Protein AF-A0A382MIY5-F1 (afdb_monomer_lite)

pLDDT: mean 88.52, std 15.05, range [36.78, 98.81]

Structure (mmCIF, N/CA/C/O backbone):
data_AF-A0A382MIY5-F1
#
_entry.id   AF-A0A382MIY5-F1
#
loop_
_atom_site.group_PDB
_atom_site.id
_atom_site.type_symbol
_atom_site.label_atom_id
_atom_site.label_alt_id
_atom_site.label_comp_id
_atom_site.label_asym_id
_atom_site.label_entity_id
_atom_site.label_seq_id
_atom_site.pdbx_PDB_ins_code
_atom_site.Cartn_x
_atom_site.Cartn_y
_atom_site.Cartn_z
_atom_site.occupancy
_atom_site.B_iso_or_equiv
_atom_site.auth_seq_id
_atom_site.auth_comp_id
_atom_site.auth_asym_id
_atom_site.auth_atom_id
_atom_site.pdbx_PDB_model_num
ATOM 1 N N . ASP A 1 1 ? -3.619 26.381 -1.366 1.00 38.12 1 ASP A N 1
ATOM 2 C CA . ASP A 1 1 ? -3.893 25.131 -2.100 1.00 38.12 1 ASP A CA 1
ATOM 3 C C . ASP A 1 1 ? -5.143 25.267 -2.941 1.00 38.12 1 ASP A C 1
ATOM 5 O O . ASP A 1 1 ? -6.224 25.443 -2.396 1.00 38.12 1 ASP A O 1
ATOM 9 N N . SER A 1 2 ? -4.974 25.314 -4.262 1.00 41.91 2 SER A N 1
ATOM 10 C CA . SER A 1 2 ? -5.944 25.882 -5.210 1.00 41.91 2 SER A CA 1
ATOM 11 C C . SER A 1 2 ? -6.764 24.859 -6.001 1.00 41.91 2 SER A C 1
ATOM 13 O O . SER A 1 2 ? -7.274 25.213 -7.054 1.00 41.91 2 SER A O 1
ATOM 15 N N . MET A 1 3 ? -6.892 23.610 -5.544 1.00 48.75 3 MET A N 1
ATOM 16 C CA . MET A 1 3 ? -7.731 22.611 -6.220 1.00 48.75 3 MET A CA 1
ATOM 17 C C . MET A 1 3 ? -8.495 21.793 -5.182 1.00 48.75 3 MET A C 1
ATOM 19 O O . MET A 1 3 ? -7.951 20.887 -4.551 1.00 48.75 3 MET A O 1
ATOM 23 N N . SER A 1 4 ? -9.761 22.153 -4.973 1.00 50.97 4 SER A N 1
ATOM 24 C CA . SER A 1 4 ? -10.700 21.355 -4.190 1.00 50.97 4 SER A CA 1
ATOM 25 C C . SER A 1 4 ? -11.006 20.057 -4.932 1.00 50.97 4 SER A C 1
ATOM 27 O O . SER A 1 4 ? -11.240 20.089 -6.142 1.00 50.97 4 SER A O 1
ATOM 29 N N . THR A 1 5 ? -11.062 18.930 -4.214 1.00 54.56 5 THR A N 1
ATOM 30 C CA . THR A 1 5 ? -11.700 17.698 -4.703 1.00 54.56 5 THR A CA 1
ATOM 31 C C . THR A 1 5 ? -13.026 18.070 -5.369 1.00 54.56 5 THR A C 1
ATOM 33 O O . THR A 1 5 ? -13.733 18.901 -4.790 1.00 54.56 5 THR A O 1
ATOM 36 N N . PRO A 1 6 ? -13.373 17.527 -6.552 1.00 53.78 6 PRO A N 1
ATOM 37 C CA . PRO A 1 6 ? -14.651 17.834 -7.176 1.00 53.78 6 PRO A CA 1
ATOM 38 C C . PRO A 1 6 ? -15.768 17.589 -6.161 1.00 53.78 6 PRO A C 1
ATOM 40 O O . PRO A 1 6 ? -15.983 16.467 -5.699 1.00 53.78 6 PRO A O 1
ATOM 43 N N . LEU A 1 7 ? -16.415 18.676 -5.747 1.00 58.94 7 LEU A N 1
ATOM 44 C CA . LEU A 1 7 ? -17.600 18.612 -4.915 1.00 58.94 7 LEU A CA 1
ATOM 45 C C . LEU A 1 7 ? -18.735 18.172 -5.833 1.00 58.94 7 LEU A C 1
ATOM 47 O O . LEU A 1 7 ? -18.860 18.661 -6.958 1.00 58.94 7 LEU A O 1
ATOM 51 N N . GLY A 1 8 ? -19.543 17.225 -5.366 1.00 64.75 8 GLY A N 1
ATOM 52 C CA . GLY A 1 8 ? -20.791 16.903 -6.043 1.00 64.75 8 GLY A CA 1
ATOM 53 C C . GLY A 1 8 ? -21.686 18.146 -6.161 1.00 64.75 8 GLY A C 1
ATOM 54 O O . GLY A 1 8 ? -21.434 19.156 -5.496 1.00 64.75 8 GLY A O 1
ATOM 55 N N . PRO A 1 9 ? -22.737 18.089 -6.992 1.00 70.50 9 PRO A N 1
ATOM 56 C CA . PRO A 1 9 ? -23.703 19.177 -7.095 1.00 70.50 9 PRO A CA 1
ATOM 57 C C . PRO A 1 9 ? -24.206 19.588 -5.703 1.00 70.50 9 PRO A C 1
ATOM 59 O O . PRO A 1 9 ? -24.587 18.739 -4.896 1.00 70.50 9 PRO A O 1
ATOM 62 N N . SER A 1 10 ? -24.180 20.891 -5.419 1.00 79.94 10 SER A N 1
ATOM 63 C CA . SER A 1 10 ? -24.705 21.478 -4.186 1.00 79.94 10 SER A CA 1
ATOM 64 C C . SER A 1 10 ? -26.067 22.130 -4.435 1.00 79.94 10 SER A C 1
ATOM 66 O O . SER A 1 10 ? -26.367 22.577 -5.542 1.00 79.94 10 SER A O 1
ATOM 68 N N . GLY A 1 11 ? -26.910 22.175 -3.405 1.00 84.38 11 GLY A N 1
ATOM 69 C CA . GLY A 1 11 ? -28.236 22.788 -3.456 1.00 84.38 11 GLY A CA 1
ATOM 70 C C . GLY A 1 11 ? -28.804 23.002 -2.055 1.00 84.38 11 GLY A C 1
ATOM 71 O O . GLY A 1 11 ? -28.294 22.441 -1.084 1.00 84.38 11 GLY A O 1
ATOM 72 N N . GLU A 1 12 ? -29.847 23.825 -1.943 1.00 84.00 12 GLU A N 1
ATOM 73 C CA . GLU A 1 12 ? -30.560 24.008 -0.678 1.00 84.00 12 GLU A CA 1
ATOM 74 C C . GLU A 1 12 ? -31.375 22.761 -0.323 1.00 84.00 12 GLU A C 1
ATOM 76 O O . GLU A 1 12 ? -32.105 22.199 -1.143 1.00 84.00 12 GLU A O 1
ATOM 81 N N . VAL A 1 13 ? -31.266 22.333 0.934 1.00 83.31 13 VAL A N 1
ATOM 82 C CA . VAL A 1 13 ? -32.079 21.246 1.476 1.00 83.31 13 VAL A CA 1
ATOM 83 C C . VAL A 1 13 ? -33.481 21.792 1.747 1.00 83.31 13 VAL A C 1
ATOM 85 O O . VAL A 1 13 ? -33.714 22.424 2.772 1.00 83.31 13 VAL A O 1
ATOM 88 N N . LEU A 1 14 ? -34.425 21.542 0.834 1.00 89.69 14 LEU A N 1
ATOM 89 C CA . LEU A 1 14 ? -35.824 21.976 0.985 1.00 89.69 14 LEU A CA 1
ATOM 90 C C . LEU A 1 14 ? -36.537 21.277 2.153 1.00 89.69 14 LEU A C 1
ATOM 92 O O . LEU A 1 14 ? -37.415 21.856 2.788 1.00 89.69 14 LEU A O 1
ATOM 96 N N . ARG A 1 15 ? -36.183 20.013 2.419 1.00 82.69 15 ARG A N 1
ATOM 97 C CA . ARG A 1 15 ? -36.740 19.192 3.500 1.00 82.69 15 ARG A CA 1
ATOM 98 C C . ARG A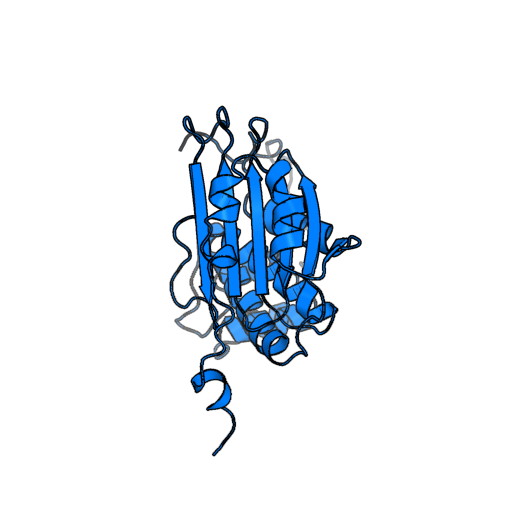 1 15 ? -35.795 18.029 3.794 1.00 82.69 15 ARG A C 1
ATOM 100 O O . ARG A 1 15 ? -35.408 17.311 2.876 1.00 82.69 15 ARG A O 1
ATOM 107 N N . ALA A 1 16 ? -35.448 17.835 5.063 1.00 81.69 16 ALA A N 1
ATOM 108 C CA . ALA A 1 16 ? -34.741 16.654 5.550 1.00 81.69 16 ALA A CA 1
ATOM 109 C C . ALA A 1 16 ? -35.601 15.985 6.620 1.00 81.69 16 ALA A C 1
ATOM 111 O O . ALA A 1 16 ? -35.962 16.618 7.609 1.00 81.69 16 ALA A O 1
ATOM 112 N N . GLU A 1 17 ? -35.934 14.715 6.415 1.00 80.25 17 GLU A N 1
ATOM 113 C CA . GLU A 1 17 ? -36.709 13.927 7.368 1.00 80.25 17 GLU A CA 1
ATOM 114 C C . GLU A 1 17 ? -35.980 12.635 7.690 1.00 80.25 17 GLU A C 1
ATOM 116 O O . GLU A 1 17 ? -35.509 11.924 6.801 1.00 80.25 17 GLU A O 1
ATOM 121 N N . VAL A 1 18 ? -35.899 12.324 8.981 1.00 75.88 18 VAL A N 1
ATOM 122 C CA . VAL A 1 18 ? -35.350 11.057 9.454 1.00 75.88 18 VAL A CA 1
ATOM 123 C C . VAL A 1 18 ? -36.455 10.010 9.350 1.00 75.88 18 VAL A C 1
ATOM 125 O O . VAL A 1 18 ? -37.290 9.872 10.237 1.00 75.88 18 VAL A O 1
ATOM 128 N N . ILE A 1 19 ? -36.474 9.294 8.229 1.00 78.88 19 ILE A N 1
ATOM 129 C CA . ILE A 1 19 ? -37.500 8.291 7.895 1.00 78.88 19 ILE A CA 1
ATOM 130 C C . ILE A 1 19 ? -37.217 6.890 8.472 1.00 78.88 19 ILE A C 1
ATOM 132 O O . ILE A 1 19 ? -37.886 5.925 8.110 1.00 78.88 19 ILE A O 1
ATOM 136 N N . GLY A 1 20 ? -36.231 6.744 9.361 1.00 66.44 20 GLY A N 1
ATOM 137 C CA . GLY A 1 20 ? -35.900 5.460 9.976 1.00 66.44 20 GLY A CA 1
ATOM 138 C C . GLY A 1 20 ? -34.770 5.540 10.999 1.00 66.44 20 GLY A C 1
ATOM 139 O O . GLY A 1 20 ? -34.140 6.580 11.180 1.00 66.44 20 GLY A O 1
ATOM 140 N N . HIS A 1 21 ? -34.503 4.420 11.667 1.00 71.69 21 HIS A N 1
ATOM 141 C CA . HIS A 1 21 ? -33.374 4.295 12.585 1.00 71.69 21 HIS A CA 1
ATOM 142 C C . HIS A 1 21 ? -32.100 3.927 11.822 1.00 71.69 21 HIS A C 1
ATOM 144 O O . HIS A 1 21 ? -32.121 3.063 10.944 1.00 71.69 21 HIS A O 1
ATOM 150 N N . ALA A 1 22 ? -30.976 4.547 12.185 1.00 68.44 22 ALA A N 1
ATOM 151 C CA . ALA A 1 22 ? -29.674 4.094 11.721 1.00 68.44 22 ALA A CA 1
ATOM 152 C C . ALA A 1 22 ? -29.434 2.669 12.244 1.00 68.44 22 ALA A C 1
ATOM 154 O O . ALA A 1 22 ? -29.362 2.448 13.452 1.00 68.44 22 ALA A O 1
ATOM 155 N N . SER A 1 23 ? -29.339 1.691 11.342 1.00 79.81 23 SER A N 1
ATOM 156 C CA . SER A 1 23 ? -28.947 0.333 11.715 1.00 79.81 23 SER A CA 1
ATOM 157 C C . SER A 1 23 ? -27.431 0.296 11.873 1.00 79.81 23 SER A C 1
ATOM 159 O O . SER A 1 23 ? -26.691 0.367 10.891 1.00 79.81 23 SER A O 1
ATOM 161 N N . ILE A 1 24 ? -26.966 0.238 13.119 1.00 84.06 24 ILE A N 1
ATOM 162 C CA . ILE A 1 24 ? -25.546 0.100 13.437 1.00 84.06 24 ILE A CA 1
ATOM 163 C C . ILE A 1 24 ? -25.231 -1.401 13.492 1.00 84.06 24 ILE A C 1
ATOM 165 O O . ILE A 1 24 ? -25.894 -2.131 14.236 1.00 84.06 24 ILE A O 1
ATOM 169 N N . PRO A 1 25 ? -24.239 -1.903 12.730 1.00 91.44 25 PRO A N 1
ATOM 170 C CA . PRO A 1 25 ? -23.800 -3.285 12.874 1.00 91.44 25 PRO A CA 1
ATOM 171 C C . PRO A 1 25 ? -23.397 -3.564 14.326 1.00 91.44 25 PRO A C 1
ATOM 173 O O . PRO A 1 25 ? -22.624 -2.806 14.905 1.00 91.44 25 PRO A O 1
ATOM 176 N N . ARG A 1 26 ? -23.870 -4.673 14.908 1.00 93.19 26 ARG A N 1
ATOM 177 C CA . ARG A 1 26 ? -23.650 -4.987 16.337 1.00 93.19 26 ARG A CA 1
ATOM 178 C C . ARG A 1 26 ? -22.184 -4.914 16.762 1.00 93.19 26 ARG A C 1
ATOM 180 O O . ARG A 1 26 ? -21.890 -4.449 17.853 1.00 93.19 26 ARG A O 1
ATOM 187 N N . LYS A 1 27 ? -21.260 -5.360 15.902 1.00 95.25 27 LYS A N 1
ATOM 188 C CA . LYS A 1 27 ? -19.823 -5.301 16.199 1.00 95.25 27 LYS A CA 1
ATOM 189 C C . LYS A 1 27 ? -19.298 -3.861 16.252 1.00 95.25 27 LYS A C 1
ATOM 191 O O . LYS A 1 27 ? -18.462 -3.568 17.094 1.00 95.25 27 LYS A O 1
ATOM 196 N N . VAL A 1 28 ? -19.811 -2.968 15.401 1.00 94.56 28 VAL A N 1
ATOM 197 C CA . VAL A 1 28 ? -19.459 -1.539 15.431 1.00 94.56 28 VAL A CA 1
ATOM 198 C C . VAL A 1 28 ? -19.923 -0.910 16.739 1.00 94.56 28 VAL A C 1
ATOM 200 O O . VAL A 1 28 ? -19.135 -0.233 17.385 1.00 94.56 28 VAL A O 1
ATOM 203 N N . ASP A 1 29 ? -21.168 -1.171 17.140 1.00 94.06 29 ASP A N 1
ATOM 204 C CA . ASP A 1 29 ? -21.721 -0.663 18.399 1.00 94.06 29 ASP A CA 1
ATOM 205 C C . ASP A 1 29 ? -20.942 -1.195 19.613 1.00 94.06 29 ASP A C 1
ATOM 207 O O . ASP A 1 29 ? -20.511 -0.431 20.470 1.00 94.06 29 ASP A O 1
ATOM 211 N N . SER A 1 30 ? -20.652 -2.498 19.632 1.00 95.25 30 SER A N 1
ATOM 212 C CA . SER A 1 30 ? -19.843 -3.128 20.681 1.00 95.25 30 SER A CA 1
ATOM 213 C C . SER A 1 30 ? -18.455 -2.499 20.818 1.00 95.25 30 SER A C 1
ATOM 215 O O . SER A 1 30 ? -18.021 -2.261 21.936 1.00 95.25 30 SER A O 1
ATOM 217 N N . ILE A 1 31 ? -17.758 -2.241 19.708 1.00 94.81 31 ILE A N 1
ATOM 218 C CA . ILE A 1 31 ? -16.400 -1.678 19.734 1.00 94.81 31 ILE A CA 1
ATOM 219 C C . ILE A 1 31 ? -16.409 -0.191 20.084 1.00 94.81 31 ILE A C 1
ATOM 221 O O . ILE A 1 31 ? -15.516 0.274 20.784 1.00 94.81 31 ILE A O 1
ATOM 225 N N . ALA A 1 32 ? -17.406 0.564 19.619 1.00 92.31 32 ALA A N 1
ATOM 226 C CA . ALA A 1 32 ? -17.510 1.989 19.924 1.00 92.31 32 ALA A CA 1
ATOM 227 C C . ALA A 1 32 ? -17.720 2.252 21.428 1.00 92.31 32 ALA A C 1
ATOM 229 O O . ALA A 1 32 ? -17.258 3.275 21.937 1.00 92.31 32 ALA A O 1
ATOM 230 N N . ASN A 1 33 ? -18.385 1.322 22.121 1.00 92.31 33 ASN A N 1
ATOM 231 C CA . ASN A 1 33 ? -18.636 1.366 23.564 1.00 92.31 33 ASN A CA 1
ATOM 232 C C . ASN A 1 33 ? -17.581 0.609 24.399 1.00 92.31 33 ASN A C 1
ATOM 234 O O . ASN A 1 33 ? -17.783 0.427 25.595 1.00 92.31 33 ASN A O 1
ATOM 238 N N . GLU A 1 34 ? -16.484 0.149 23.790 1.00 94.06 34 GLU A N 1
ATOM 239 C CA . GLU A 1 34 ? -15.365 -0.474 24.503 1.00 94.06 34 GLU A CA 1
ATOM 240 C C . GLU A 1 34 ? -14.284 0.573 24.807 1.00 94.06 34 GLU A C 1
ATOM 242 O O . GLU A 1 34 ? -13.911 1.375 23.943 1.00 94.06 34 GLU A O 1
ATOM 247 N N . ASP A 1 35 ? -13.773 0.569 26.036 1.00 91.50 35 ASP A N 1
ATOM 248 C CA . ASP A 1 35 ? -12.898 1.615 26.570 1.00 91.50 35 ASP A CA 1
ATOM 249 C C . ASP A 1 35 ? -11.462 1.137 26.828 1.00 91.50 35 ASP A C 1
ATOM 251 O O . ASP A 1 35 ? -10.558 1.972 26.891 1.00 91.50 35 ASP A O 1
ATOM 255 N N . ASP A 1 36 ? -11.196 -0.175 26.871 1.00 93.62 36 ASP A N 1
ATOM 256 C CA . ASP A 1 36 ? -9.836 -0.715 27.070 1.00 93.62 36 ASP A CA 1
ATOM 257 C C . ASP A 1 36 ? -9.216 -1.363 25.811 1.00 93.62 36 ASP A C 1
ATOM 259 O O . ASP A 1 36 ? -8.098 -1.897 25.825 1.00 93.62 36 ASP A O 1
ATOM 263 N N . LEU A 1 37 ? -9.881 -1.251 24.660 1.00 93.75 37 LEU A N 1
ATOM 264 C CA . LEU A 1 37 ? -9.403 -1.838 23.407 1.00 93.75 37 LEU A CA 1
ATOM 265 C C . LEU A 1 37 ? -8.450 -0.908 22.645 1.00 93.75 37 LEU A C 1
ATOM 267 O O . LEU A 1 37 ? -8.751 0.257 22.374 1.00 93.75 37 LEU A O 1
ATOM 271 N N . LEU A 1 38 ? -7.284 -1.420 22.242 1.00 95.06 38 LEU A N 1
ATOM 272 C CA . LEU A 1 38 ? -6.370 -0.673 21.374 1.00 95.06 38 LEU A CA 1
ATOM 273 C C . LEU A 1 38 ? -6.999 -0.467 19.992 1.00 95.06 38 LEU A C 1
ATOM 275 O O . LEU A 1 38 ? -7.689 -1.337 19.468 1.00 95.06 38 LEU A O 1
ATOM 279 N N . ALA A 1 39 ? -6.707 0.669 19.350 1.00 93.94 39 ALA A N 1
ATOM 280 C CA . ALA A 1 39 ? -7.287 0.986 18.044 1.00 93.94 39 ALA A CA 1
ATOM 281 C C . ALA A 1 39 ? -6.935 -0.077 16.989 1.00 93.94 39 ALA A C 1
ATOM 283 O O . ALA A 1 39 ? -7.791 -0.452 16.197 1.00 93.94 39 ALA A O 1
ATOM 284 N N . ALA A 1 40 ? -5.707 -0.606 17.012 1.00 93.12 40 ALA A N 1
ATOM 285 C CA . ALA A 1 40 ? -5.279 -1.659 16.092 1.00 93.12 40 ALA A CA 1
ATOM 286 C C . ALA A 1 40 ? -6.081 -2.964 16.272 1.00 93.12 40 ALA A C 1
ATOM 288 O O . ALA A 1 40 ? -6.472 -3.580 15.279 1.00 93.12 40 ALA A O 1
ATOM 289 N N . ASP A 1 41 ? -6.374 -3.348 17.517 1.00 94.81 41 ASP A N 1
ATOM 290 C CA . ASP A 1 41 ? -7.158 -4.548 17.830 1.00 94.81 41 ASP A CA 1
ATOM 291 C C . ASP A 1 41 ? -8.626 -4.356 17.434 1.00 94.81 41 ASP A C 1
ATOM 293 O O . ASP A 1 41 ? -9.193 -5.194 16.732 1.00 94.81 41 ASP A O 1
ATOM 297 N N . ALA A 1 42 ? -9.198 -3.190 17.758 1.00 95.62 42 ALA A N 1
ATOM 298 C CA . ALA A 1 42 ? -10.537 -2.789 17.332 1.00 95.62 42 ALA A CA 1
ATOM 299 C C . ALA A 1 42 ? -10.703 -2.866 15.806 1.00 95.62 42 ALA A C 1
ATOM 301 O O . ALA A 1 42 ? -11.671 -3.433 15.303 1.00 95.62 42 ALA A O 1
ATOM 302 N N . MET A 1 43 ? -9.743 -2.336 15.044 1.00 95.62 43 MET A N 1
ATOM 303 C CA . MET A 1 43 ? -9.760 -2.429 13.581 1.00 95.62 43 MET A CA 1
ATOM 304 C C . MET A 1 43 ? -9.683 -3.877 13.084 1.00 95.62 43 MET A C 1
ATOM 306 O O . MET A 1 43 ? -10.347 -4.222 12.104 1.00 95.62 43 MET A O 1
ATOM 310 N N . GLY A 1 44 ? -8.894 -4.721 13.755 1.00 93.75 44 GLY A N 1
ATOM 311 C CA . GLY A 1 44 ? -8.803 -6.149 13.464 1.00 93.75 44 GLY A CA 1
ATOM 312 C C . GLY A 1 44 ? -10.151 -6.851 13.607 1.00 93.75 44 GLY A C 1
ATOM 313 O O . GLY A 1 44 ? -10.608 -7.489 12.659 1.00 93.75 44 GLY A O 1
ATOM 314 N N . GLU A 1 45 ? -10.823 -6.659 14.741 1.00 95.94 45 GLU A N 1
ATOM 315 C CA . GLU A 1 45 ? -12.148 -7.234 14.997 1.00 95.94 45 GLU A CA 1
ATOM 316 C C . GLU A 1 45 ? -13.229 -6.709 14.044 1.00 95.94 45 GLU A C 1
ATOM 318 O O . GLU A 1 45 ? -14.094 -7.465 13.596 1.00 95.94 45 GLU A O 1
ATOM 323 N N . LEU A 1 46 ? -13.192 -5.414 13.710 1.00 96.75 46 LEU A N 1
ATOM 324 C CA . LEU A 1 46 ? -14.103 -4.825 12.726 1.00 96.75 46 LEU A CA 1
ATOM 325 C C . LEU A 1 46 ? -13.917 -5.472 11.350 1.00 96.75 46 LEU A C 1
ATOM 327 O O . LEU A 1 46 ? -14.901 -5.825 10.700 1.00 96.75 46 LEU A O 1
ATOM 331 N N . THR A 1 47 ? -12.668 -5.673 10.930 1.00 94.75 47 THR A N 1
ATOM 332 C CA . THR A 1 47 ? -12.350 -6.307 9.644 1.00 94.75 47 THR A CA 1
ATOM 333 C C . THR A 1 47 ? -12.848 -7.752 9.603 1.00 94.75 47 THR A C 1
ATOM 335 O O . THR A 1 47 ? -13.464 -8.165 8.623 1.00 94.75 47 THR A O 1
ATOM 338 N N . GLU A 1 48 ? -12.656 -8.516 10.682 1.00 93.81 48 GLU A N 1
ATOM 339 C CA . GLU A 1 48 ? -13.160 -9.894 10.807 1.00 93.81 48 GLU A CA 1
ATOM 340 C C . GLU A 1 48 ? -14.690 -9.965 10.778 1.00 93.81 48 GLU A C 1
ATOM 342 O O . GLU A 1 48 ? -15.267 -10.889 10.205 1.00 93.81 48 GLU A O 1
ATOM 347 N N . ALA A 1 49 ? -15.363 -8.943 11.307 1.00 95.69 49 ALA A N 1
ATOM 348 C CA . ALA A 1 49 ? -16.807 -8.771 11.189 1.00 95.69 49 ALA A CA 1
ATOM 349 C C . ALA A 1 49 ? -17.258 -8.181 9.838 1.00 95.69 49 ALA A C 1
ATOM 351 O O . ALA A 1 49 ? -18.396 -7.724 9.719 1.00 95.69 49 ALA A O 1
ATOM 352 N N . SER A 1 50 ? -16.393 -8.205 8.817 1.00 94.62 50 SER A N 1
ATOM 353 C CA . SER A 1 50 ? -16.670 -7.725 7.455 1.00 94.62 50 SER A CA 1
ATOM 354 C C . SER A 1 50 ? -17.025 -6.234 7.369 1.00 94.62 50 SER A C 1
ATOM 356 O O . SER A 1 50 ? -17.730 -5.804 6.454 1.00 94.62 50 SER A O 1
ATOM 358 N N . ILE A 1 51 ? -16.533 -5.421 8.308 1.00 96.12 51 ILE A N 1
ATOM 359 C CA . ILE A 1 51 ? -16.637 -3.963 8.232 1.00 96.12 51 ILE A CA 1
ATOM 360 C C . ILE A 1 51 ? -15.515 -3.442 7.332 1.00 96.12 51 ILE A C 1
ATOM 362 O O . ILE A 1 51 ? -14.336 -3.655 7.600 1.00 96.12 51 ILE A O 1
ATOM 366 N N . GLY A 1 52 ? -15.891 -2.750 6.256 1.00 92.56 52 GLY A N 1
ATOM 367 C CA . GLY A 1 52 ? -14.942 -2.249 5.262 1.00 92.56 52 GLY A CA 1
ATOM 368 C C . GLY A 1 52 ? -14.024 -1.144 5.792 1.00 92.56 52 GLY A C 1
ATOM 369 O O . GLY A 1 52 ? -14.399 -0.351 6.663 1.00 92.56 52 GLY A O 1
ATOM 370 N N . GLU A 1 53 ? -12.842 -1.018 5.193 1.00 94.50 53 GLU A N 1
ATOM 371 C CA . GLU A 1 53 ? -11.779 -0.106 5.622 1.00 94.50 53 GLU A CA 1
ATOM 372 C C . GLU A 1 53 ? -12.219 1.364 5.610 1.00 94.50 53 GLU A C 1
ATOM 374 O O . GLU A 1 53 ? -11.833 2.149 6.472 1.00 94.50 53 GLU A O 1
ATOM 379 N N . ALA A 1 54 ? -13.095 1.744 4.673 1.00 92.69 54 ALA A N 1
ATOM 380 C CA . ALA A 1 54 ? -13.635 3.099 4.603 1.00 92.69 54 ALA A CA 1
ATOM 381 C C . ALA A 1 54 ? -14.532 3.432 5.807 1.00 92.69 54 ALA A C 1
ATOM 383 O O . ALA A 1 54 ? -14.551 4.573 6.269 1.00 92.69 54 ALA A O 1
ATOM 384 N N . GLN A 1 55 ? -15.282 2.453 6.325 1.00 94.81 55 GLN A N 1
ATOM 385 C CA . GLN A 1 55 ? -16.076 2.634 7.538 1.00 94.81 55 GLN A CA 1
ATOM 386 C C . GLN A 1 55 ? -15.180 2.648 8.774 1.00 94.81 55 GLN A C 1
ATOM 388 O O . GLN A 1 55 ? -15.348 3.529 9.612 1.00 94.81 55 GLN A O 1
ATOM 393 N N . ILE A 1 56 ? -14.200 1.745 8.849 1.00 96.69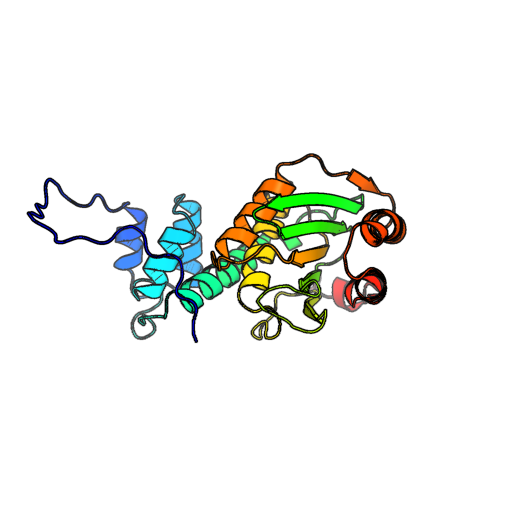 56 ILE A N 1
ATOM 394 C CA . ILE A 1 56 ? -13.202 1.724 9.927 1.00 96.69 56 ILE A CA 1
ATOM 395 C C . ILE A 1 56 ? -12.471 3.071 10.014 1.00 96.69 56 ILE A C 1
ATOM 397 O O . ILE A 1 56 ? -12.371 3.653 11.091 1.00 96.69 56 ILE A O 1
ATOM 401 N N . SER A 1 57 ? -12.050 3.622 8.875 1.00 96.19 57 SER A N 1
ATOM 402 C CA . SER A 1 57 ? -11.403 4.931 8.807 1.00 96.19 57 SER A CA 1
ATOM 403 C C . SER A 1 57 ? -12.299 6.060 9.320 1.00 96.19 57 SER A C 1
ATOM 405 O O . SER A 1 57 ? -11.813 6.934 10.038 1.00 96.19 57 SER A O 1
ATOM 407 N N . ARG A 1 58 ? -13.608 6.032 9.023 1.00 95.56 58 ARG A N 1
ATOM 408 C CA . ARG A 1 58 ? -14.566 6.995 9.593 1.00 95.56 58 ARG A CA 1
ATOM 409 C C . ARG A 1 58 ? -14.688 6.842 11.108 1.00 95.56 58 ARG A C 1
ATOM 411 O O . ARG A 1 58 ? -14.643 7.851 11.799 1.00 95.56 58 ARG A O 1
ATOM 418 N N . LEU A 1 59 ? -14.786 5.612 11.618 1.00 95.94 59 LEU A N 1
ATOM 419 C CA . LEU A 1 59 ? -14.846 5.348 13.062 1.00 95.94 59 LEU A CA 1
ATOM 420 C C . LEU A 1 59 ? -13.588 5.870 13.774 1.00 95.94 59 LEU A C 1
ATOM 422 O O . LEU A 1 59 ? -13.705 6.543 14.798 1.00 95.94 59 LEU A O 1
ATOM 426 N N . LEU A 1 60 ? -12.400 5.639 13.201 1.00 96.00 60 LEU A N 1
ATOM 427 C CA . LEU A 1 60 ? -11.148 6.182 13.732 1.00 96.00 60 LEU A CA 1
ATOM 428 C C . LEU A 1 60 ? -11.148 7.716 13.715 1.00 96.00 60 LEU A C 1
ATOM 430 O O . LEU A 1 60 ? -10.859 8.341 14.730 1.00 96.00 60 LEU A O 1
ATOM 434 N N . SER A 1 61 ? -11.480 8.331 12.577 1.00 95.88 61 SER A N 1
ATOM 435 C CA . SER A 1 61 ? -11.500 9.792 12.434 1.00 95.88 61 SER A CA 1
ATOM 436 C C . SER A 1 61 ? -12.500 10.477 13.362 1.00 95.88 61 SER A C 1
ATOM 438 O O . SER A 1 61 ? -12.229 11.582 13.830 1.00 95.88 61 SER A O 1
ATOM 440 N N . SER A 1 62 ? -13.618 9.817 13.661 1.00 95.12 62 SER A N 1
ATOM 441 C CA . SER A 1 62 ? -14.619 10.265 14.632 1.00 95.12 62 SER A CA 1
ATOM 442 C C . SER A 1 62 ? -14.217 10.025 16.091 1.00 95.12 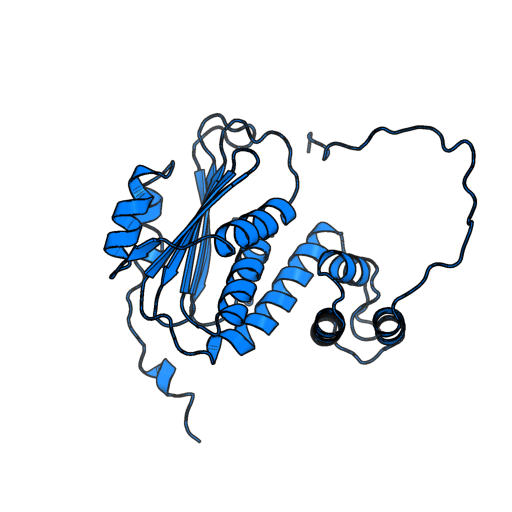62 SER A C 1
ATOM 444 O O . SER A 1 62 ? -14.979 10.384 16.982 1.00 95.12 62 SER A O 1
ATOM 446 N N . GLY A 1 63 ? -13.035 9.459 16.356 1.00 94.44 63 GLY A N 1
ATOM 447 C CA . GLY A 1 63 ? -12.547 9.209 17.710 1.00 94.44 63 GLY A CA 1
ATOM 448 C C . GLY A 1 63 ? -13.279 8.079 18.431 1.00 94.44 63 GLY A C 1
ATOM 449 O O . GLY A 1 63 ? -13.322 8.078 19.653 1.00 94.44 63 GLY A O 1
ATOM 450 N N . LEU A 1 64 ? -13.859 7.128 17.696 1.00 94.56 64 LEU A N 1
ATOM 451 C CA . LEU A 1 64 ? -14.613 6.009 18.275 1.00 94.56 64 LEU A CA 1
ATOM 452 C C . LEU A 1 64 ? -13.758 4.759 18.517 1.00 94.56 64 LEU A C 1
ATOM 454 O O . LEU A 1 64 ? -14.253 3.797 19.090 1.00 94.56 64 LEU A O 1
ATOM 458 N N . LEU A 1 65 ? -12.497 4.749 18.074 1.00 95.25 65 LEU A N 1
ATOM 459 C CA . LEU A 1 65 ? -11.593 3.604 18.209 1.00 95.25 65 LEU A CA 1
ATOM 460 C C . LEU A 1 65 ? -10.390 3.943 19.091 1.00 95.25 65 LEU A C 1
ATOM 462 O O . LEU A 1 65 ? -9.795 5.015 18.957 1.00 95.25 65 LEU A O 1
ATOM 466 N N . GLY A 1 66 ? -9.982 2.980 19.917 1.00 93.31 66 GLY A N 1
ATOM 467 C CA . GLY A 1 66 ? -8.843 3.088 20.827 1.00 93.31 66 GLY A CA 1
ATOM 468 C C . GLY A 1 66 ? -9.261 3.184 22.288 1.00 93.31 66 GLY A C 1
ATOM 469 O O . GLY A 1 66 ? -10.440 3.313 22.592 1.00 93.31 66 GLY A O 1
ATOM 470 N N . ARG A 1 67 ? -8.278 3.139 23.189 1.00 93.75 67 ARG A N 1
ATOM 471 C CA . ARG A 1 67 ? -8.521 3.207 24.632 1.00 93.75 67 ARG A CA 1
ATOM 472 C C . ARG A 1 67 ? -9.067 4.562 25.060 1.00 93.75 67 ARG A C 1
ATOM 474 O O . ARG A 1 67 ? -8.751 5.591 24.448 1.00 93.75 67 ARG A O 1
ATOM 481 N N . GLU A 1 68 ? -9.816 4.570 26.153 1.00 91.50 68 GLU A N 1
ATOM 482 C CA . GLU A 1 68 ? -10.253 5.787 26.824 1.00 91.50 68 GLU A CA 1
ATOM 483 C C . GLU A 1 68 ? -9.054 6.720 27.096 1.00 91.50 68 GLU A C 1
ATOM 485 O O . GLU A 1 68 ? -7.923 6.291 27.342 1.00 91.50 68 GLU A O 1
ATOM 490 N N . GLY A 1 69 ? -9.257 8.028 26.911 1.00 88.50 69 GLY A N 1
ATOM 491 C CA . GLY A 1 69 ? -8.197 9.046 26.964 1.00 88.50 69 GLY A CA 1
ATOM 492 C C . GLY A 1 69 ? -7.263 9.095 25.742 1.00 88.50 69 GLY A C 1
ATOM 493 O O . GLY A 1 69 ? -6.603 10.112 25.512 1.00 88.50 69 GLY A O 1
ATOM 494 N N . SER A 1 70 ? -7.232 8.045 24.914 1.00 89.50 70 SER A N 1
ATOM 495 C CA . SER A 1 70 ? -6.483 8.010 23.646 1.00 89.50 70 SER A CA 1
ATOM 496 C C . SER A 1 70 ? -7.364 8.239 22.413 1.00 89.50 70 SER A C 1
ATOM 498 O O . SER A 1 70 ? -6.847 8.663 21.377 1.00 89.50 70 SER A O 1
ATOM 500 N N . LYS A 1 71 ? -8.682 8.016 22.533 1.00 90.75 71 LYS A N 1
ATOM 501 C CA . LYS A 1 71 ? -9.715 8.373 21.545 1.00 90.75 71 LYS A CA 1
ATOM 502 C C . LYS A 1 71 ? -9.650 9.873 21.213 1.00 90.75 71 LYS A C 1
ATOM 504 O O . LYS A 1 71 ? -9.777 10.721 22.096 1.00 90.75 71 LYS A O 1
ATOM 509 N N . LYS A 1 72 ? -9.421 10.221 19.941 1.00 90.94 72 LYS A N 1
ATOM 510 C CA . LYS A 1 72 ? -9.294 11.613 19.465 1.00 90.94 72 LYS A CA 1
ATOM 511 C C . LYS A 1 72 ? -9.914 11.769 18.085 1.00 90.94 72 LYS A C 1
ATOM 513 O O . LYS A 1 72 ? -9.856 10.849 17.277 1.00 90.94 72 LYS A O 1
ATOM 518 N N . LEU A 1 73 ? -10.433 12.959 17.793 1.00 94.62 73 LEU A N 1
ATOM 519 C CA . LEU A 1 73 ? -10.790 13.326 16.425 1.00 94.62 73 LEU A CA 1
ATOM 520 C C . LEU A 1 73 ? -9.518 13.453 15.584 1.00 94.62 73 LEU A C 1
ATOM 522 O O . LEU A 1 73 ? -8.591 14.178 15.951 1.00 94.62 73 LEU A O 1
ATOM 526 N N . VAL A 1 74 ? -9.482 12.756 14.451 1.00 92.94 74 VAL A N 1
ATOM 527 C CA . VAL A 1 74 ? -8.324 12.722 13.550 1.00 92.94 74 VAL A CA 1
ATOM 528 C C . VAL A 1 74 ? -8.756 13.193 12.161 1.00 92.94 74 VAL A C 1
ATOM 530 O O . VAL A 1 74 ? -9.754 12.684 11.641 1.00 92.94 74 VAL A O 1
ATOM 533 N N . PRO A 1 75 ? -8.010 14.110 11.509 1.00 93.69 75 PRO A N 1
ATOM 534 C CA . PRO A 1 75 ? -8.303 14.520 10.140 1.00 93.69 75 PRO A CA 1
ATOM 535 C C . PRO A 1 75 ? -8.494 13.316 9.215 1.00 93.69 75 PRO A C 1
ATOM 537 O O . PRO A 1 75 ? -7.685 12.390 9.240 1.00 93.69 75 PRO A O 1
ATOM 540 N N . THR A 1 76 ? -9.514 13.341 8.353 1.00 89.06 76 THR A N 1
ATOM 541 C CA . THR A 1 76 ? -9.890 12.203 7.492 1.00 89.06 76 THR A CA 1
ATOM 542 C C . THR A 1 76 ? -8.709 11.615 6.724 1.00 89.06 76 THR A C 1
ATOM 544 O O . THR A 1 76 ? -8.542 10.402 6.677 1.00 89.06 76 THR A O 1
ATOM 547 N N . ARG A 1 77 ? -7.831 12.464 6.172 1.00 89.56 77 ARG A N 1
ATOM 548 C CA . ARG A 1 77 ? -6.629 12.009 5.452 1.00 89.56 77 ARG A CA 1
ATOM 549 C C . ARG A 1 77 ? -5.702 11.171 6.334 1.00 89.56 77 ARG A C 1
ATOM 551 O O . ARG A 1 77 ? -5.192 10.155 5.882 1.00 89.56 77 ARG A O 1
ATOM 558 N N . TRP A 1 78 ? -5.497 11.584 7.581 1.00 91.31 78 TRP A N 1
ATOM 559 C CA . TRP A 1 78 ? -4.668 10.848 8.535 1.00 91.31 78 TRP A CA 1
ATOM 560 C C . TRP A 1 78 ? -5.380 9.595 9.039 1.00 91.31 78 TRP A C 1
ATOM 562 O O . TRP A 1 78 ? -4.735 8.565 9.178 1.00 91.31 78 TRP A O 1
ATOM 572 N N . GLY A 1 79 ? -6.701 9.654 9.236 1.00 94.56 79 GLY A N 1
ATOM 573 C CA . GLY A 1 79 ? -7.511 8.489 9.588 1.00 94.56 79 GLY A CA 1
ATOM 574 C C . GLY A 1 79 ? -7.447 7.390 8.528 1.00 94.56 79 GLY A C 1
ATOM 575 O O . GLY A 1 79 ? -7.291 6.223 8.878 1.00 94.56 79 GLY A O 1
ATOM 576 N N . ILE A 1 80 ? -7.506 7.746 7.239 1.00 94.62 80 ILE A N 1
ATOM 577 C CA . ILE A 1 80 ? -7.357 6.792 6.127 1.00 94.62 80 ILE A CA 1
ATOM 578 C C . ILE A 1 80 ? -5.968 6.152 6.165 1.00 94.62 80 ILE A C 1
ATOM 580 O O . ILE A 1 80 ? -5.867 4.932 6.226 1.00 94.62 80 ILE A O 1
ATOM 584 N N . THR A 1 81 ? -4.902 6.959 6.195 1.00 95.44 81 THR A N 1
ATOM 585 C CA . THR A 1 81 ? -3.531 6.428 6.192 1.00 95.44 81 THR A CA 1
ATOM 586 C C . THR A 1 81 ? -3.230 5.573 7.425 1.00 95.44 81 THR A C 1
ATOM 588 O O . THR A 1 81 ? -2.603 4.526 7.301 1.00 95.44 81 THR A O 1
ATOM 591 N N . ALA A 1 82 ? -3.687 5.988 8.610 1.00 95.31 82 ALA A N 1
ATOM 592 C CA . ALA A 1 82 ? -3.507 5.225 9.844 1.00 95.31 82 ALA A CA 1
ATOM 593 C C . ALA A 1 82 ? -4.256 3.887 9.799 1.00 95.31 82 ALA A C 1
ATOM 595 O O . ALA A 1 82 ? -3.710 2.872 10.223 1.00 95.31 82 ALA A O 1
ATOM 596 N N . THR A 1 83 ? -5.472 3.880 9.242 1.00 96.81 83 THR A N 1
ATOM 597 C CA . THR A 1 83 ? -6.239 2.645 9.029 1.00 96.81 83 THR A CA 1
ATOM 598 C C . THR A 1 83 ? -5.492 1.710 8.083 1.00 96.81 83 THR A C 1
ATOM 600 O O . THR A 1 83 ? -5.263 0.554 8.428 1.00 96.81 83 THR A O 1
ATOM 603 N N . ASP A 1 84 ? -5.037 2.216 6.933 1.00 97.19 84 ASP A N 1
ATOM 604 C CA . ASP A 1 84 ? -4.306 1.413 5.950 1.00 97.19 84 ASP A CA 1
ATOM 605 C C . ASP A 1 84 ? -2.997 0.845 6.527 1.00 97.19 84 ASP A C 1
ATOM 607 O O . ASP A 1 84 ? -2.673 -0.321 6.296 1.00 97.19 84 ASP A O 1
ATOM 611 N N . ASP A 1 85 ? -2.260 1.625 7.328 1.00 97.12 85 ASP A N 1
ATOM 612 C CA . ASP A 1 85 ? -1.034 1.147 7.971 1.00 97.12 85 ASP A CA 1
ATOM 613 C C . ASP A 1 85 ? -1.301 0.068 9.028 1.00 97.12 85 ASP A C 1
ATOM 615 O O . ASP A 1 85 ? -0.615 -0.957 9.034 1.00 97.12 85 ASP A O 1
ATOM 619 N N . MET A 1 86 ? -2.290 0.270 9.905 1.00 96.44 86 MET A N 1
ATOM 620 C CA . MET A 1 86 ? -2.637 -0.691 10.959 1.00 96.44 86 MET A CA 1
ATOM 621 C C . MET A 1 86 ? -3.136 -2.012 10.367 1.00 96.44 86 MET A C 1
ATOM 623 O O . MET A 1 86 ? -2.638 -3.079 10.735 1.00 96.44 86 MET A O 1
ATOM 627 N N . LEU A 1 87 ? -4.057 -1.947 9.401 1.00 97.19 87 LEU A N 1
ATOM 628 C CA . LEU A 1 87 ? -4.548 -3.132 8.697 1.00 97.19 87 LEU A CA 1
ATOM 629 C C . LEU A 1 87 ? -3.422 -3.821 7.921 1.00 97.19 87 LEU A C 1
ATOM 631 O O . LEU A 1 87 ? -3.280 -5.043 7.991 1.00 97.19 87 LEU A O 1
ATOM 635 N N . GLY A 1 88 ? -2.570 -3.044 7.249 1.00 97.50 88 GLY A N 1
ATOM 636 C CA . GLY A 1 88 ? -1.409 -3.565 6.541 1.00 97.50 88 GLY A CA 1
ATOM 637 C C . GLY A 1 88 ? -0.428 -4.276 7.477 1.00 97.50 88 GLY A C 1
ATOM 638 O O . GLY A 1 88 ? 0.041 -5.358 7.155 1.00 97.50 88 GLY A O 1
ATOM 639 N N . LYS A 1 89 ? -0.116 -3.718 8.653 1.00 97.56 89 LYS A N 1
ATOM 640 C CA . LYS A 1 89 ? 0.772 -4.368 9.640 1.00 97.56 89 LYS A CA 1
ATOM 641 C C . LYS A 1 89 ? 0.194 -5.695 10.129 1.00 97.56 89 LYS A C 1
ATOM 643 O O . LYS A 1 89 ? 0.896 -6.701 10.119 1.00 97.56 89 LYS A O 1
ATOM 648 N N . ARG A 1 90 ? -1.105 -5.718 10.438 1.00 95.81 90 ARG A N 1
ATOM 649 C CA . ARG A 1 90 ? -1.813 -6.936 10.859 1.00 95.81 90 ARG A CA 1
ATOM 650 C C . ARG A 1 90 ? -1.825 -8.015 9.769 1.00 95.81 90 ARG A C 1
ATOM 652 O O . ARG A 1 90 ? -1.729 -9.200 10.075 1.00 95.81 90 ARG A O 1
ATOM 659 N N . LEU A 1 91 ? -1.966 -7.628 8.501 1.00 97.00 91 LEU A N 1
ATOM 660 C CA . LEU A 1 91 ? -1.837 -8.551 7.370 1.00 97.00 91 LEU A CA 1
ATOM 661 C C . LEU A 1 91 ? -0.405 -9.060 7.220 1.00 97.00 91 LEU A C 1
ATOM 663 O O . LEU A 1 91 ? -0.208 -10.256 7.037 1.00 97.00 91 LEU A O 1
ATOM 667 N N . TRP A 1 92 ? 0.589 -8.178 7.328 1.00 98.00 92 TRP A N 1
ATOM 668 C CA . TRP A 1 92 ? 1.997 -8.557 7.237 1.00 98.00 92 TRP A CA 1
ATOM 669 C C . TRP A 1 92 ? 2.390 -9.600 8.288 1.00 98.00 92 TRP A C 1
ATOM 671 O O . TRP A 1 92 ? 3.080 -10.557 7.941 1.00 98.00 92 TRP A O 1
ATOM 681 N N . ASP A 1 93 ? 1.901 -9.476 9.527 1.00 96.31 93 ASP A N 1
ATOM 682 C CA . ASP A 1 93 ? 2.147 -10.469 10.581 1.00 96.31 93 ASP A CA 1
ATOM 683 C C . ASP A 1 93 ? 1.684 -11.878 10.188 1.00 96.31 93 ASP A C 1
ATOM 685 O O . ASP A 1 93 ? 2.317 -12.845 10.587 1.00 96.31 93 ASP A O 1
ATOM 689 N N . ARG A 1 94 ? 0.630 -12.004 9.370 1.00 96.00 94 ARG A N 1
ATOM 690 C CA . ARG A 1 94 ? 0.186 -13.296 8.819 1.00 96.00 94 ARG A CA 1
ATOM 691 C C . ARG A 1 94 ? 0.959 -13.684 7.566 1.00 96.00 94 ARG A C 1
ATOM 693 O O . ARG A 1 94 ? 1.358 -14.831 7.411 1.00 96.00 94 ARG A O 1
ATOM 700 N N . VAL A 1 95 ? 1.154 -12.729 6.656 1.00 97.94 95 VAL A N 1
ATOM 701 C CA . VAL A 1 95 ? 1.788 -12.960 5.354 1.00 97.94 95 VAL A CA 1
ATOM 702 C C . VAL A 1 95 ? 3.232 -13.406 5.505 1.00 97.94 95 VAL A C 1
ATOM 704 O O . VAL A 1 95 ? 3.675 -14.244 4.726 1.00 97.94 95 VAL A O 1
ATOM 707 N N . ARG A 1 96 ? 3.974 -12.881 6.485 1.00 95.75 96 ARG A N 1
ATOM 708 C CA . ARG A 1 96 ? 5.387 -13.233 6.683 1.00 95.75 96 ARG A CA 1
ATOM 709 C C . ARG A 1 96 ? 5.600 -14.717 7.008 1.00 95.75 96 ARG A C 1
ATOM 711 O O . ARG A 1 96 ? 6.665 -15.234 6.692 1.00 95.75 96 ARG A O 1
ATOM 718 N N . ASP A 1 97 ? 4.591 -15.376 7.582 1.00 96.06 97 ASP A N 1
ATOM 719 C CA . ASP A 1 97 ? 4.638 -16.788 7.972 1.00 96.06 97 ASP A CA 1
ATOM 720 C C . ASP A 1 97 ? 4.191 -17.722 6.826 1.00 96.06 97 ASP A C 1
ATOM 722 O O . ASP A 1 97 ? 4.301 -18.946 6.923 1.00 96.06 97 ASP A O 1
ATOM 726 N N . HIS A 1 98 ? 3.706 -17.170 5.705 1.00 98.12 98 HIS A N 1
ATOM 727 C CA . HIS A 1 98 ? 3.364 -17.962 4.522 1.00 98.12 98 HIS A CA 1
ATOM 728 C C . HIS A 1 98 ? 4.621 -18.417 3.761 1.00 98.12 98 HIS A C 1
ATOM 730 O O . HIS A 1 98 ? 5.644 -17.723 3.759 1.00 98.12 98 HIS A O 1
ATOM 736 N N . PRO A 1 99 ? 4.551 -19.530 3.004 1.00 97.81 99 PRO A N 1
ATOM 737 C CA . PRO A 1 99 ? 5.628 -19.934 2.106 1.00 97.81 99 PRO A CA 1
ATOM 738 C C . PRO A 1 99 ? 5.939 -18.852 1.072 1.00 97.81 99 PRO A C 1
ATOM 740 O O . PRO A 1 99 ? 5.028 -18.238 0.512 1.00 97.81 99 PRO A O 1
ATOM 743 N N . SER A 1 100 ? 7.221 -18.644 0.779 1.00 97.81 100 SER A N 1
ATOM 744 C CA . SER A 1 100 ? 7.621 -17.661 -0.228 1.00 97.81 100 SER A CA 1
ATOM 745 C C . SER A 1 100 ? 7.128 -18.042 -1.627 1.00 97.81 100 SER A C 1
ATOM 747 O O . SER A 1 100 ? 6.978 -19.224 -1.946 1.00 97.81 100 SER A O 1
ATOM 749 N N . LEU A 1 101 ? 6.883 -17.037 -2.468 1.00 96.94 101 LEU A N 1
ATOM 750 C CA . LEU A 1 101 ? 6.657 -17.215 -3.902 1.00 96.94 101 LEU A CA 1
ATOM 751 C C . LEU A 1 101 ? 7.790 -18.034 -4.540 1.00 96.94 101 LEU A C 1
ATOM 753 O O . LEU A 1 101 ? 8.942 -17.967 -4.121 1.00 96.94 101 LEU A O 1
ATOM 757 N N . ASP A 1 102 ? 7.470 -18.765 -5.600 1.00 95.75 102 ASP A N 1
ATOM 758 C CA . ASP A 1 102 ? 8.408 -19.565 -6.392 1.00 95.75 102 ASP A CA 1
ATOM 759 C C . ASP A 1 102 ? 8.867 -18.841 -7.670 1.00 95.75 102 ASP A C 1
ATOM 761 O O . ASP A 1 102 ? 10.007 -19.000 -8.115 1.00 95.75 102 ASP A O 1
ATOM 765 N N . LYS A 1 103 ? 7.996 -18.003 -8.241 1.00 97.81 103 LYS A N 1
ATOM 766 C CA . LYS A 1 103 ? 8.242 -17.198 -9.445 1.00 97.81 103 LYS A CA 1
ATOM 767 C C . LYS A 1 103 ? 8.082 -15.709 -9.182 1.00 97.81 103 LYS A C 1
ATOM 769 O O . LYS A 1 103 ? 7.446 -15.281 -8.222 1.00 97.81 103 LYS A O 1
ATOM 774 N N . VAL A 1 104 ? 8.668 -14.906 -10.068 1.00 98.62 104 VAL A N 1
ATOM 775 C CA . VAL A 1 104 ? 8.409 -13.466 -10.112 1.00 98.62 104 VAL A CA 1
ATOM 776 C C . VAL A 1 104 ? 7.118 -13.235 -10.886 1.00 98.62 104 VAL A C 1
ATOM 778 O O . VAL A 1 104 ? 6.971 -13.736 -11.999 1.00 98.62 104 VAL A O 1
ATOM 781 N N . LEU A 1 105 ? 6.192 -12.481 -10.303 1.00 98.81 105 LEU A N 1
ATOM 782 C CA . LEU A 1 105 ? 4.882 -12.190 -10.878 1.00 98.81 105 LEU A CA 1
ATOM 783 C C . LEU A 1 105 ? 4.800 -10.704 -11.211 1.00 98.81 105 LEU A C 1
ATOM 785 O O . LEU A 1 105 ? 5.137 -9.877 -10.369 1.00 98.81 105 LEU A O 1
ATOM 789 N N . VAL A 1 106 ? 4.347 -10.366 -12.415 1.00 98.81 106 VAL A N 1
ATOM 790 C CA . VAL A 1 106 ? 4.085 -8.984 -12.830 1.00 98.81 106 VAL A CA 1
ATOM 791 C C . VAL A 1 106 ? 2.600 -8.813 -13.110 1.00 98.81 106 VAL A C 1
ATOM 793 O O . VAL A 1 106 ? 2.039 -9.537 -13.934 1.00 98.81 106 VAL A O 1
ATOM 796 N N . TYR A 1 107 ? 1.998 -7.836 -12.444 1.00 98.75 107 TYR A N 1
ATOM 797 C CA . TYR A 1 107 ? 0.633 -7.373 -12.659 1.00 98.75 107 TYR A CA 1
ATOM 798 C C . TYR A 1 107 ? 0.663 -5.955 -13.220 1.00 98.75 107 TYR A C 1
ATOM 800 O O . TYR A 1 107 ? 1.580 -5.181 -12.933 1.00 98.75 107 TYR A O 1
ATOM 808 N N . GLU A 1 108 ? -0.339 -5.618 -14.022 1.00 98.12 108 GLU A N 1
ATOM 809 C CA . GLU A 1 108 ? -0.443 -4.326 -14.692 1.00 98.12 108 GLU A CA 1
ATOM 810 C C . GLU A 1 108 ? -1.897 -3.849 -14.609 1.00 98.12 108 GLU A C 1
ATOM 812 O O . GLU A 1 108 ? -2.817 -4.639 -14.819 1.00 98.12 108 GLU A O 1
ATOM 817 N N . ALA A 1 109 ? -2.110 -2.573 -14.299 1.00 97.44 109 ALA A N 1
ATOM 818 C CA . ALA A 1 109 ? -3.432 -1.953 -14.351 1.00 97.44 109 ALA A CA 1
ATOM 819 C C . ALA A 1 109 ? -3.320 -0.475 -14.709 1.00 97.44 109 ALA A C 1
ATOM 821 O O . ALA A 1 109 ? -2.319 0.181 -14.418 1.00 97.44 109 ALA A O 1
ATOM 822 N N . THR A 1 110 ? -4.367 0.062 -15.325 1.00 95.56 110 THR A N 1
ATOM 823 C CA . THR A 1 110 ? -4.454 1.483 -15.649 1.00 95.56 110 THR A CA 1
ATOM 824 C C . THR A 1 110 ? -5.811 2.013 -15.246 1.00 95.56 110 THR A C 1
ATOM 826 O O . THR A 1 110 ? -6.833 1.429 -15.601 1.00 95.56 110 THR A O 1
ATOM 829 N N . TYR A 1 111 ? -5.828 3.130 -14.529 1.00 93.62 111 TYR A N 1
ATOM 830 C CA . TYR A 1 111 ? -7.071 3.788 -14.155 1.00 93.62 111 TYR A CA 1
ATOM 831 C C . TYR A 1 111 ? -6.851 5.291 -13.969 1.00 93.62 111 TYR A C 1
ATOM 833 O O . TYR A 1 111 ? -5.883 5.706 -13.339 1.00 93.62 111 TYR A O 1
ATOM 841 N N . LEU A 1 112 ? -7.738 6.112 -14.544 1.00 91.62 112 LEU A N 1
ATOM 842 C CA . LEU A 1 112 ? -7.641 7.583 -14.551 1.00 91.62 112 LEU A CA 1
ATOM 843 C C . LEU A 1 112 ? -6.232 8.099 -14.900 1.00 91.62 112 LEU A C 1
ATOM 845 O O . LEU A 1 112 ? -5.676 8.909 -14.166 1.00 91.62 112 LEU A O 1
ATOM 849 N N . ASP A 1 113 ? -5.637 7.586 -15.979 1.00 90.75 113 ASP A N 1
ATOM 850 C CA . ASP A 1 113 ? -4.283 7.958 -16.434 1.00 90.75 113 ASP A CA 1
ATOM 851 C C . ASP A 1 113 ? -3.160 7.680 -15.409 1.00 90.75 113 ASP A C 1
ATOM 853 O O . ASP A 1 113 ? -2.096 8.296 -15.405 1.00 90.75 113 ASP A O 1
ATOM 857 N N . ASN A 1 114 ? -3.400 6.726 -14.506 1.00 93.50 114 ASN A N 1
ATOM 858 C CA . ASN A 1 114 ? -2.389 6.172 -13.619 1.00 93.50 114 ASN A CA 1
ATOM 859 C C . ASN A 1 114 ? -2.088 4.743 -14.043 1.00 93.50 114 ASN A C 1
ATOM 861 O O . ASN A 1 114 ? -2.983 3.897 -14.016 1.00 93.50 114 ASN A O 1
ATOM 865 N N . ILE A 1 115 ? -0.842 4.475 -14.418 1.00 95.88 115 ILE A N 1
ATOM 866 C CA . ILE A 1 115 ? -0.399 3.173 -14.918 1.00 95.88 115 ILE A CA 1
ATOM 867 C C . ILE A 1 115 ? 0.445 2.518 -13.832 1.00 95.88 115 ILE A C 1
ATOM 869 O O . ILE A 1 115 ? 1.481 3.044 -13.432 1.00 95.88 115 ILE A O 1
ATOM 873 N N . PHE A 1 116 ? -0.008 1.370 -13.346 1.00 98.06 116 PHE A N 1
ATOM 874 C CA . PHE A 1 116 ? 0.660 0.597 -12.312 1.00 98.06 116 PHE A CA 1
ATOM 875 C C . PHE A 1 116 ? 1.322 -0.632 -12.919 1.00 98.06 116 PHE A C 1
ATOM 877 O O . PHE A 1 116 ? 0.666 -1.420 -13.599 1.00 98.06 116 PHE A O 1
ATOM 884 N N . HIS A 1 117 ? 2.593 -0.838 -12.587 1.00 98.56 117 HIS A N 1
ATOM 885 C CA . HIS A 1 117 ? 3.293 -2.104 -12.762 1.00 98.56 117 HIS A CA 1
ATOM 886 C C . HIS A 1 117 ? 3.694 -2.628 -11.386 1.00 98.56 117 HIS A C 1
ATOM 888 O O . HIS A 1 117 ? 4.437 -1.971 -10.655 1.00 98.56 117 HIS A O 1
ATOM 894 N N . ILE A 1 118 ? 3.200 -3.809 -11.025 1.00 98.81 118 ILE A N 1
ATOM 895 C CA . ILE A 1 118 ? 3.415 -4.405 -9.706 1.00 98.81 118 ILE A CA 1
ATOM 896 C C . ILE A 1 118 ? 4.182 -5.707 -9.869 1.00 98.81 118 ILE A C 1
ATOM 898 O O . ILE A 1 118 ? 3.722 -6.624 -10.542 1.00 98.81 118 ILE A O 1
ATOM 902 N N . ILE A 1 119 ? 5.351 -5.790 -9.245 1.00 98.81 119 ILE A N 1
ATOM 903 C CA . ILE A 1 119 ? 6.266 -6.922 -9.340 1.00 98.81 119 ILE A CA 1
ATOM 904 C C . ILE A 1 119 ? 6.361 -7.593 -7.973 1.00 98.81 119 ILE A C 1
ATOM 906 O O . ILE A 1 119 ? 6.974 -7.042 -7.059 1.00 98.81 119 ILE A O 1
ATOM 910 N N . LEU A 1 120 ? 5.808 -8.798 -7.844 1.00 98.69 120 LEU A N 1
ATOM 911 C CA . LEU A 1 120 ? 6.019 -9.657 -6.680 1.00 98.69 120 LEU A CA 1
ATOM 912 C C . LEU A 1 120 ? 7.209 -10.580 -6.924 1.00 98.69 120 LEU A C 1
ATOM 914 O O . LEU A 1 120 ? 7.340 -11.168 -7.998 1.00 98.69 120 LEU A O 1
ATOM 918 N N . THR A 1 121 ? 8.077 -10.738 -5.930 1.00 98.31 121 THR A N 1
ATOM 919 C CA . THR A 1 121 ? 9.269 -11.585 -6.024 1.00 98.31 121 THR A CA 1
ATOM 920 C C . THR A 1 121 ? 9.366 -12.573 -4.865 1.00 98.31 121 THR A C 1
ATOM 922 O O . THR A 1 121 ? 9.047 -12.191 -3.737 1.00 98.31 121 THR A O 1
ATOM 925 N N . PRO A 1 122 ? 9.932 -13.772 -5.093 1.00 97.38 122 PRO A N 1
ATOM 926 C CA . PRO A 1 122 ? 10.393 -14.657 -4.026 1.00 97.38 122 PRO A CA 1
ATOM 927 C C . PRO A 1 122 ? 11.381 -13.973 -3.073 1.00 97.38 122 PRO A C 1
ATOM 929 O O . PRO A 1 122 ? 12.185 -13.138 -3.506 1.00 97.38 122 PRO A O 1
ATOM 932 N N . GLY A 1 123 ? 11.389 -14.400 -1.812 1.00 93.81 123 GLY A N 1
ATOM 933 C CA . GLY A 1 123 ? 12.354 -14.004 -0.785 1.00 93.81 123 GLY A CA 1
ATOM 934 C C . GLY A 1 123 ? 11.740 -13.321 0.439 1.00 93.81 123 GLY A C 1
ATOM 935 O O . GLY A 1 123 ? 10.529 -13.339 0.646 1.00 93.81 123 GLY A O 1
ATOM 936 N N . LEU A 1 124 ? 12.614 -12.725 1.253 1.00 94.69 124 LEU A N 1
ATOM 937 C CA . LEU A 1 124 ? 12.239 -11.988 2.461 1.00 94.69 124 LEU A CA 1
ATOM 938 C C . LEU A 1 124 ? 11.458 -10.719 2.124 1.00 94.69 124 LEU A C 1
ATOM 940 O O . LEU A 1 124 ? 11.716 -10.086 1.093 1.00 94.69 124 LEU A O 1
ATOM 944 N N . TRP A 1 125 ? 10.573 -10.330 3.044 1.00 97.44 125 TRP A N 1
ATOM 945 C CA . TRP A 1 125 ? 9.746 -9.138 2.917 1.00 97.44 125 TRP A CA 1
ATOM 946 C C . TRP A 1 125 ? 10.564 -7.900 2.567 1.00 97.44 125 TRP A C 1
ATOM 948 O O . TRP A 1 125 ? 11.571 -7.582 3.195 1.00 97.44 125 TRP A O 1
ATOM 958 N N . ALA A 1 126 ? 10.085 -7.200 1.552 1.00 97.81 126 ALA A N 1
ATOM 959 C CA . ALA A 1 126 ? 10.366 -5.802 1.312 1.00 97.81 126 ALA A CA 1
ATOM 960 C C . ALA A 1 126 ? 9.251 -5.233 0.462 1.00 97.81 126 ALA A C 1
ATOM 962 O O . ALA A 1 126 ? 8.661 -5.935 -0.363 1.00 97.81 126 ALA A O 1
ATOM 963 N N . PHE A 1 127 ? 9.026 -3.943 0.614 1.00 98.56 127 PHE A N 1
ATOM 964 C CA . PHE A 1 127 ? 8.048 -3.233 -0.180 1.00 98.56 127 PHE A CA 1
ATOM 965 C C . PHE A 1 127 ? 8.647 -1.914 -0.636 1.00 98.56 127 PHE A C 1
ATOM 967 O O . PHE A 1 127 ? 9.198 -1.172 0.171 1.00 98.56 127 PHE A O 1
ATOM 974 N N . HIS A 1 128 ? 8.560 -1.625 -1.928 1.00 98.44 128 HIS A N 1
ATOM 975 C CA . HIS A 1 128 ? 8.991 -0.360 -2.508 1.00 98.44 128 HIS A CA 1
ATOM 976 C C . HIS A 1 128 ? 7.912 0.127 -3.458 1.00 98.44 128 HIS A C 1
ATOM 978 O O . HIS A 1 128 ? 7.508 -0.610 -4.354 1.00 98.44 128 HIS A O 1
ATOM 984 N N . MET A 1 129 ? 7.469 1.366 -3.286 1.00 98.19 129 MET A N 1
ATOM 985 C CA . MET A 1 129 ? 6.590 2.022 -4.242 1.00 98.19 129 MET A CA 1
ATOM 986 C C . MET A 1 129 ? 7.259 3.291 -4.757 1.00 98.19 129 MET A C 1
ATOM 988 O O . MET A 1 129 ? 7.763 4.090 -3.968 1.00 98.19 129 MET A O 1
ATOM 992 N N . LEU A 1 130 ? 7.250 3.448 -6.078 1.00 97.50 130 LEU A N 1
ATOM 993 C CA . LEU A 1 130 ? 7.757 4.609 -6.800 1.00 97.50 130 LEU A CA 1
ATOM 994 C C . LEU A 1 130 ? 6.614 5.260 -7.577 1.00 97.50 130 LEU A C 1
ATOM 996 O O . LEU A 1 130 ? 5.838 4.571 -8.239 1.00 97.50 130 LEU A O 1
ATOM 1000 N N . GLU A 1 131 ? 6.545 6.583 -7.520 1.00 94.94 131 GLU A N 1
ATOM 1001 C CA . GLU A 1 131 ? 5.658 7.420 -8.317 1.00 94.94 131 GLU A CA 1
ATOM 1002 C C . GLU A 1 131 ? 6.493 8.270 -9.264 1.00 94.94 131 GLU A C 1
ATOM 1004 O O . GLU A 1 131 ? 7.342 9.050 -8.826 1.00 94.94 131 GLU A O 1
ATOM 1009 N N . ALA A 1 132 ? 6.240 8.128 -10.558 1.00 91.88 132 ALA A N 1
ATOM 1010 C CA . ALA A 1 132 ? 6.855 8.930 -11.594 1.00 91.88 132 ALA A CA 1
ATOM 1011 C C . ALA A 1 132 ? 5.815 9.892 -12.164 1.00 91.88 132 ALA A C 1
ATOM 1013 O O . ALA A 1 132 ? 4.865 9.502 -12.847 1.00 91.88 132 ALA A O 1
ATOM 1014 N N . TRP A 1 133 ? 6.003 11.171 -11.863 1.00 84.19 133 TRP A N 1
ATOM 1015 C CA . TRP A 1 133 ? 5.179 12.233 -12.418 1.00 84.19 133 TRP A CA 1
ATOM 1016 C C . TRP A 1 133 ? 5.693 12.569 -13.812 1.00 84.19 133 TRP A C 1
ATOM 1018 O O . TRP A 1 133 ? 6.839 12.996 -13.976 1.00 84.19 133 TRP A O 1
ATOM 1028 N N . THR A 1 134 ? 4.868 12.343 -14.832 1.00 71.62 134 THR A N 1
ATOM 1029 C CA . THR A 1 134 ? 5.254 12.621 -16.220 1.00 71.62 134 THR A CA 1
ATOM 1030 C C . THR A 1 134 ? 5.388 14.131 -16.464 1.00 71.62 134 THR A C 1
ATOM 1032 O O . THR A 1 134 ? 4.713 14.955 -15.835 1.00 71.62 134 THR A O 1
ATOM 1035 N N . ARG A 1 135 ? 6.302 14.522 -17.368 1.00 60.03 135 ARG A N 1
ATOM 1036 C CA . ARG A 1 135 ? 6.502 15.933 -17.746 1.00 60.03 135 ARG A CA 1
ATOM 1037 C C . ARG A 1 135 ? 5.216 16.495 -18.351 1.00 60.03 135 ARG A C 1
ATOM 1039 O O . ARG A 1 135 ? 4.690 15.914 -19.292 1.00 60.03 135 ARG A O 1
ATOM 1046 N N . GLY A 1 136 ? 4.764 17.642 -17.846 1.00 53.56 136 GLY A N 1
ATOM 1047 C CA . GLY A 1 136 ? 3.510 18.265 -18.279 1.00 53.56 136 GLY A CA 1
ATOM 1048 C C . GLY A 1 136 ? 2.293 17.860 -17.445 1.00 53.56 136 GLY A C 1
ATOM 1049 O O . GLY A 1 136 ? 1.220 18.410 -17.667 1.00 53.56 136 GLY A O 1
ATOM 1050 N N . SER A 1 137 ? 2.448 16.968 -16.459 1.00 57.97 137 SER A N 1
ATOM 1051 C CA . SER A 1 137 ? 1.414 16.769 -15.442 1.00 57.97 137 SER A CA 1
ATOM 1052 C C . SER A 1 137 ? 1.179 18.057 -14.653 1.00 57.97 137 SER A C 1
ATOM 1054 O O . SER A 1 137 ? 2.115 18.796 -14.336 1.00 57.97 137 SER A O 1
ATOM 1056 N N . VAL A 1 138 ? -0.086 18.308 -14.297 1.00 54.06 138 VAL A N 1
ATOM 1057 C CA . VAL A 1 138 ? -0.537 19.509 -13.559 1.00 54.06 138 VAL A CA 1
ATOM 1058 C C . VAL A 1 138 ? 0.248 19.721 -12.252 1.00 54.06 138 VAL A C 1
ATOM 1060 O O . VAL A 1 138 ? 0.336 20.831 -11.733 1.00 54.06 138 VAL A O 1
ATOM 1063 N N . TRP A 1 139 ? 0.852 18.653 -11.735 1.00 52.22 139 TRP A N 1
ATOM 1064 C CA . TRP A 1 139 ? 1.461 18.590 -10.416 1.00 52.22 139 TRP A CA 1
ATOM 1065 C C . TRP A 1 139 ? 2.994 18.725 -10.425 1.00 52.22 139 TRP A C 1
ATOM 1067 O O . TRP A 1 139 ? 3.564 18.992 -9.367 1.00 52.22 139 TRP A O 1
ATOM 1077 N N . THR A 1 140 ? 3.681 18.601 -11.578 1.00 52.22 140 THR A N 1
ATOM 1078 C CA . THR A 1 140 ? 5.148 18.788 -11.670 1.00 52.22 140 THR A CA 1
ATOM 1079 C C . THR A 1 140 ? 5.620 19.327 -13.032 1.00 52.22 140 THR A C 1
ATOM 1081 O O . THR A 1 140 ? 5.345 18.741 -14.078 1.00 52.22 140 THR A O 1
ATOM 1084 N N . GLY A 1 141 ? 6.422 20.402 -13.028 1.00 45.00 141 GLY A N 1
ATOM 1085 C CA . GLY A 1 141 ? 7.050 20.963 -14.240 1.00 45.00 141 GLY A CA 1
ATOM 1086 C C . GLY A 1 141 ? 8.285 20.197 -14.745 1.00 45.00 141 GLY A C 1
ATOM 1087 O O . GLY A 1 141 ? 8.678 20.336 -15.902 1.00 45.00 141 GLY A O 1
ATOM 1088 N N . THR A 1 142 ? 8.892 19.357 -13.903 1.00 54.88 142 THR A N 1
ATOM 1089 C CA . THR A 1 142 ? 9.998 18.456 -14.250 1.00 54.88 142 THR A CA 1
ATOM 1090 C C . THR A 1 142 ? 9.610 17.037 -13.862 1.00 54.88 142 THR A C 1
ATOM 1092 O O . THR A 1 142 ? 9.067 16.823 -12.783 1.00 54.88 142 THR A O 1
ATOM 1095 N N . GLY A 1 143 ? 9.864 16.065 -14.745 1.00 65.62 143 GLY A N 1
ATOM 1096 C CA . GLY A 1 143 ? 9.591 14.663 -14.435 1.00 65.62 143 GLY A CA 1
ATOM 1097 C C . GLY A 1 143 ? 10.362 14.263 -13.181 1.00 65.62 143 GLY A C 1
ATOM 1098 O O . GLY A 1 143 ? 11.587 14.392 -13.157 1.00 65.62 143 GLY A O 1
ATOM 1099 N N . LYS A 1 144 ? 9.645 13.871 -12.127 1.00 82.69 144 LYS A N 1
ATOM 1100 C CA . LYS A 1 144 ? 10.218 13.556 -10.817 1.00 82.69 144 LYS A CA 1
ATOM 1101 C C . LYS A 1 144 ? 9.754 12.173 -10.397 1.00 82.69 144 LYS A C 1
ATOM 1103 O O . LYS A 1 144 ? 8.554 11.907 -10.378 1.00 82.69 144 LYS A O 1
ATOM 1108 N N . VAL A 1 145 ? 10.715 11.331 -10.029 1.00 91.50 145 VAL A N 1
ATOM 1109 C CA . VAL A 1 145 ? 10.458 10.031 -9.411 1.00 91.50 145 VAL A CA 1
ATOM 1110 C C . VAL A 1 145 ? 10.641 10.173 -7.902 1.00 91.50 145 VAL A C 1
ATOM 1112 O O . VAL A 1 145 ? 11.672 10.660 -7.436 1.00 91.50 145 VAL A O 1
ATOM 1115 N N . LEU A 1 146 ? 9.620 9.796 -7.143 1.00 94.31 146 LEU A N 1
ATOM 1116 C CA . LEU A 1 146 ? 9.608 9.779 -5.681 1.00 94.31 146 LEU A CA 1
ATOM 1117 C C . LEU A 1 146 ? 9.240 8.382 -5.207 1.00 94.31 146 LEU A C 1
ATOM 1119 O O . LEU A 1 146 ? 8.495 7.684 -5.886 1.00 94.31 146 LEU A O 1
ATOM 1123 N N . GLY A 1 147 ? 9.719 7.969 -4.042 1.00 95.81 147 GLY A N 1
ATOM 1124 C CA . GLY A 1 147 ? 9.328 6.675 -3.507 1.00 95.81 147 GLY A CA 1
ATOM 1125 C C . GLY A 1 147 ? 9.746 6.453 -2.070 1.00 95.81 147 GLY A C 1
ATOM 1126 O O . GLY A 1 147 ? 10.713 7.026 -1.574 1.00 95.81 147 GLY A O 1
ATOM 1127 N N . ASP A 1 148 ? 9.005 5.574 -1.414 1.00 97.81 148 ASP A N 1
ATOM 1128 C CA . ASP A 1 148 ? 9.291 5.095 -0.071 1.00 97.81 148 ASP A CA 1
ATOM 1129 C C . ASP A 1 148 ? 9.421 3.567 -0.119 1.00 97.81 148 ASP A C 1
ATOM 1131 O O . ASP A 1 148 ? 8.740 2.889 -0.896 1.00 97.81 148 ASP A O 1
ATOM 1135 N N . TRP A 1 149 ? 10.299 3.010 0.715 1.00 97.38 149 TRP A N 1
ATOM 1136 C CA . TRP A 1 149 ? 10.540 1.569 0.793 1.00 97.38 149 TRP A CA 1
ATOM 1137 C C . TRP A 1 149 ? 10.701 1.077 2.232 1.00 97.38 149 TRP A C 1
ATOM 1139 O O . TRP A 1 149 ? 10.968 1.857 3.141 1.00 97.38 149 TRP A O 1
ATOM 1149 N N . GLU A 1 150 ? 10.539 -0.221 2.448 1.00 96.81 150 GLU A N 1
ATOM 1150 C CA . GLU A 1 150 ? 10.847 -0.910 3.703 1.00 96.81 150 GLU A CA 1
ATOM 1151 C C . GLU A 1 150 ? 11.495 -2.264 3.422 1.00 96.81 150 GLU A C 1
ATOM 1153 O O . GLU A 1 150 ? 11.326 -2.831 2.338 1.00 96.81 150 GLU A O 1
ATOM 1158 N N . ASP A 1 151 ? 12.238 -2.774 4.401 1.00 95.38 151 ASP A N 1
ATOM 1159 C CA . ASP A 1 151 ? 12.983 -4.025 4.297 1.00 95.38 151 ASP A CA 1
ATOM 1160 C C . ASP A 1 151 ? 12.840 -4.834 5.581 1.00 95.38 151 ASP A C 1
ATOM 1162 O O . ASP A 1 151 ? 12.963 -4.284 6.677 1.00 95.38 151 ASP A O 1
ATOM 1166 N N . LEU A 1 152 ? 12.603 -6.138 5.433 1.00 94.00 152 LEU A N 1
ATOM 1167 C CA . LEU A 1 152 ? 12.418 -7.149 6.480 1.00 94.00 152 LEU A CA 1
ATOM 1168 C C . LEU A 1 152 ? 11.212 -6.944 7.405 1.00 94.00 152 LEU A C 1
ATOM 1170 O O . LEU A 1 152 ? 10.539 -7.916 7.733 1.00 94.00 152 LEU A O 1
ATOM 1174 N N . LYS A 1 153 ? 10.926 -5.711 7.827 1.00 94.94 153 LYS A N 1
ATOM 1175 C CA . LYS A 1 153 ? 9.847 -5.345 8.748 1.00 94.94 153 LYS A CA 1
ATOM 1176 C C . LYS A 1 153 ? 9.106 -4.098 8.252 1.00 94.94 153 LYS A C 1
ATOM 1178 O O . LYS A 1 153 ? 9.711 -3.278 7.557 1.00 94.94 153 LYS A O 1
ATOM 1183 N N . PRO A 1 154 ? 7.826 -3.923 8.627 1.00 95.06 154 PRO A N 1
ATOM 1184 C CA . PRO A 1 154 ? 7.073 -2.726 8.296 1.00 95.06 154 PRO A CA 1
ATOM 1185 C C . PRO A 1 154 ? 7.700 -1.462 8.880 1.00 95.06 154 PRO A C 1
ATOM 1187 O O . PRO A 1 154 ? 8.284 -1.496 9.967 1.00 95.06 154 PRO A O 1
ATOM 1190 N N . ARG A 1 155 ? 7.524 -0.326 8.198 1.00 93.56 155 ARG A N 1
ATOM 1191 C CA . ARG A 1 155 ? 8.020 0.970 8.686 1.00 93.56 155 ARG A CA 1
ATOM 1192 C C . ARG A 1 155 ? 7.473 1.311 10.078 1.00 93.56 155 ARG A C 1
ATOM 1194 O O . ARG A 1 155 ? 6.267 1.238 10.347 1.00 93.56 155 ARG A O 1
ATOM 1201 N N . THR A 1 156 ? 8.372 1.762 10.947 1.00 89.50 156 THR A N 1
ATOM 1202 C CA . THR A 1 156 ? 8.045 2.416 12.224 1.00 89.50 156 THR A CA 1
ATOM 1203 C C . THR A 1 156 ? 7.842 3.919 12.050 1.00 89.50 156 THR A C 1
ATOM 1205 O O . THR A 1 156 ? 7.034 4.515 12.756 1.00 89.50 156 THR A O 1
ATOM 1208 N N . GLU A 1 157 ? 8.538 4.517 11.083 1.00 90.12 157 GLU A N 1
ATOM 1209 C CA . GLU A 1 157 ? 8.440 5.930 10.727 1.00 90.12 157 GLU A CA 1
ATOM 1210 C C . GLU A 1 157 ? 7.513 6.153 9.528 1.00 90.12 157 GLU A C 1
ATOM 1212 O O . GLU A 1 157 ? 7.339 5.284 8.665 1.00 90.12 157 GLU A O 1
ATOM 1217 N N . TYR A 1 158 ? 6.930 7.348 9.454 1.00 88.50 158 TYR A N 1
ATOM 1218 C CA . TYR A 1 158 ? 6.012 7.702 8.379 1.00 88.50 158 TYR A CA 1
ATOM 1219 C C . TYR A 1 158 ? 6.704 7.654 6.998 1.00 88.50 158 TYR A C 1
ATOM 1221 O O . TYR A 1 158 ? 7.901 7.916 6.863 1.00 88.50 158 TYR A O 1
ATOM 1229 N N . ALA A 1 159 ? 5.971 7.276 5.952 1.00 88.88 159 ALA A N 1
ATOM 1230 C CA . ALA A 1 159 ? 6.430 7.399 4.568 1.00 88.88 159 ALA A CA 1
ATOM 1231 C C . ALA A 1 159 ? 6.360 8.876 4.155 1.00 88.88 159 ALA A C 1
ATOM 1233 O O . ALA A 1 159 ? 5.282 9.469 4.140 1.00 88.88 159 ALA A O 1
ATOM 1234 N N . HIS A 1 160 ? 7.497 9.503 3.865 1.00 89.12 160 HIS A N 1
ATOM 1235 C CA . HIS A 1 160 ? 7.560 10.962 3.734 1.00 89.12 160 HIS A CA 1
ATOM 1236 C C . HIS A 1 160 ? 7.534 11.449 2.284 1.00 89.12 160 HIS A C 1
ATOM 1238 O O . HIS A 1 160 ? 7.190 12.609 2.060 1.00 89.12 160 HIS A O 1
ATOM 1244 N N . GLN A 1 161 ? 7.882 10.605 1.307 1.00 90.25 161 GLN A N 1
ATOM 1245 C CA . GLN A 1 161 ? 7.959 11.028 -0.093 1.00 90.25 161 GLN A CA 1
ATOM 1246 C C . GLN A 1 161 ? 6.611 10.927 -0.802 1.00 90.25 161 GLN A C 1
ATOM 1248 O O . GLN A 1 161 ? 6.191 11.888 -1.442 1.00 90.25 161 GLN A O 1
ATOM 1253 N N . ILE A 1 162 ? 5.937 9.782 -0.670 1.00 90.12 162 ILE A N 1
ATOM 1254 C CA . ILE A 1 162 ? 4.655 9.499 -1.340 1.00 90.12 162 ILE A CA 1
ATOM 1255 C C . ILE A 1 162 ? 3.495 9.323 -0.344 1.00 90.12 162 ILE A C 1
ATOM 1257 O O . ILE A 1 162 ? 2.325 9.280 -0.722 1.00 90.12 162 ILE A O 1
ATOM 1261 N N . THR A 1 163 ? 3.781 9.344 0.962 1.00 91.88 163 THR A N 1
ATOM 1262 C CA . THR A 1 163 ? 2.786 9.491 2.040 1.00 91.88 163 THR A CA 1
ATOM 1263 C C . THR A 1 163 ? 1.705 8.400 2.041 1.00 91.88 163 THR A C 1
ATOM 1265 O O . THR A 1 163 ? 2.031 7.218 2.083 1.00 91.88 163 THR A O 1
ATOM 1268 N N . GLY A 1 164 ? 0.417 8.758 2.007 1.00 93.06 164 GLY A N 1
ATOM 1269 C CA . GLY A 1 164 ? -0.696 7.806 2.052 1.00 93.06 164 GLY A CA 1
ATOM 1270 C C . GLY A 1 164 ? -0.716 6.817 0.880 1.00 93.06 164 GLY A C 1
ATOM 1271 O O . GLY A 1 164 ? -1.185 5.698 1.057 1.00 93.06 164 GLY A O 1
ATOM 1272 N N . ALA A 1 165 ? -0.145 7.185 -0.276 1.00 95.31 165 ALA A N 1
ATOM 1273 C CA . ALA A 1 165 ? -0.034 6.299 -1.436 1.00 95.31 165 ALA A CA 1
ATOM 1274 C C . ALA A 1 165 ? 0.675 4.983 -1.097 1.00 95.31 165 ALA A C 1
ATOM 1276 O O . ALA A 1 165 ? 0.200 3.908 -1.463 1.00 95.31 165 ALA A O 1
ATOM 1277 N N . TYR A 1 166 ? 1.761 5.086 -0.326 1.00 97.88 166 TYR A N 1
ATOM 1278 C CA . TYR A 1 166 ? 2.557 3.955 0.133 1.00 97.88 166 TYR A CA 1
ATOM 1279 C C . TYR A 1 166 ? 1.707 2.932 0.891 1.00 97.88 166 TYR A C 1
ATOM 1281 O O . TYR A 1 166 ? 1.700 1.750 0.556 1.00 97.88 166 TYR A O 1
ATOM 1289 N N . TYR A 1 167 ? 0.967 3.396 1.900 1.00 98.06 167 TYR A N 1
ATOM 1290 C CA . TYR A 1 167 ? 0.188 2.535 2.791 1.00 98.06 167 TYR A CA 1
ATOM 1291 C C . TYR A 1 167 ? -1.003 1.902 2.074 1.00 98.06 167 TYR A C 1
ATOM 1293 O O . TYR A 1 167 ? -1.237 0.705 2.224 1.00 98.06 167 TYR A O 1
ATOM 1301 N N . SER A 1 168 ? -1.698 2.671 1.234 1.00 97.50 168 SER A N 1
ATOM 1302 C CA . SER A 1 168 ? -2.823 2.171 0.442 1.00 97.50 168 SER A CA 1
ATOM 1303 C C . SER A 1 168 ? -2.404 1.085 -0.549 1.00 97.50 168 SER A C 1
ATOM 1305 O O . SER A 1 168 ? -3.092 0.072 -0.681 1.00 97.50 168 SER A O 1
ATOM 1307 N N . ALA A 1 169 ? -1.256 1.254 -1.210 1.00 98.38 169 ALA A N 1
ATOM 1308 C CA . ALA A 1 169 ? -0.719 0.242 -2.112 1.00 98.38 169 ALA A CA 1
ATOM 1309 C C . ALA A 1 169 ? -0.195 -0.992 -1.356 1.00 98.38 169 ALA A C 1
ATOM 1311 O O . ALA A 1 169 ? -0.474 -2.122 -1.758 1.00 98.38 169 ALA A O 1
ATOM 1312 N N . ARG A 1 170 ? 0.518 -0.789 -0.234 1.00 98.50 170 ARG A N 1
ATOM 1313 C CA . ARG A 1 170 ? 1.019 -1.877 0.624 1.00 98.50 170 ARG A CA 1
ATOM 1314 C C . ARG A 1 170 ? -0.121 -2.747 1.144 1.00 98.50 170 ARG A C 1
ATOM 1316 O O . ARG A 1 170 ? 0.003 -3.969 1.126 1.00 98.50 170 ARG A O 1
ATOM 1323 N N . LEU A 1 171 ? -1.228 -2.130 1.565 1.00 98.31 171 LEU A N 1
ATOM 1324 C CA . LEU A 1 171 ? -2.422 -2.840 2.015 1.00 98.31 171 LEU A CA 1
ATOM 1325 C C . LEU A 1 171 ? -2.975 -3.754 0.912 1.00 98.31 171 LEU A C 1
ATOM 1327 O O . LEU A 1 171 ? -3.109 -4.950 1.147 1.00 98.31 171 LEU A O 1
ATOM 1331 N N . GLY A 1 172 ? -3.208 -3.228 -0.297 1.00 98.19 172 GLY A N 1
ATOM 1332 C CA . GLY A 1 172 ? -3.736 -4.024 -1.414 1.00 98.19 172 GLY A CA 1
ATOM 1333 C C . GLY A 1 172 ? -2.828 -5.193 -1.821 1.00 98.19 172 GLY A C 1
ATOM 1334 O O . GLY A 1 172 ? -3.306 -6.283 -2.131 1.00 98.19 172 GLY A O 1
ATOM 1335 N N . VAL A 1 173 ? -1.505 -5.005 -1.761 1.00 98.69 173 VAL A N 1
ATOM 1336 C CA . VAL A 1 173 ? -0.536 -6.090 -1.996 1.00 98.69 173 VAL A CA 1
ATOM 1337 C C . VAL A 1 173 ? -0.623 -7.163 -0.918 1.00 98.69 173 VAL A C 1
ATOM 1339 O O . VAL A 1 173 ? -0.645 -8.351 -1.233 1.00 98.69 173 VAL A O 1
ATOM 1342 N N . LEU A 1 174 ? -0.664 -6.764 0.352 1.00 98.56 174 LEU A N 1
ATOM 1343 C CA . LEU A 1 174 ? -0.710 -7.701 1.469 1.00 98.56 174 LEU A CA 1
ATOM 1344 C C . LEU A 1 174 ? -2.029 -8.479 1.523 1.00 98.56 174 LEU A C 1
ATOM 1346 O O . LEU A 1 174 ? -2.006 -9.668 1.829 1.00 98.56 174 LEU A O 1
ATOM 1350 N N . GLU A 1 175 ? -3.153 -7.850 1.170 1.00 98.06 175 GLU A N 1
ATOM 1351 C CA . GLU A 1 175 ? -4.440 -8.532 0.974 1.00 98.06 175 GLU A CA 1
ATOM 1352 C C . GLU A 1 175 ? -4.316 -9.652 -0.069 1.00 98.06 175 GLU A C 1
ATOM 1354 O O . GLU A 1 175 ? -4.720 -10.789 0.185 1.00 98.06 175 GLU A O 1
ATOM 1359 N N . HIS A 1 176 ? -3.696 -9.358 -1.217 1.00 98.44 176 HIS A N 1
ATOM 1360 C CA . HIS A 1 176 ? -3.475 -10.356 -2.265 1.00 98.44 176 HIS A CA 1
ATOM 1361 C C . HIS A 1 176 ? -2.575 -11.499 -1.793 1.00 98.44 176 HIS A C 1
ATOM 1363 O O . HIS A 1 176 ? -2.927 -12.670 -1.943 1.00 98.44 176 HIS A O 1
ATOM 1369 N N . MET A 1 177 ? -1.442 -11.169 -1.174 1.00 98.31 177 MET A N 1
ATOM 1370 C CA . MET A 1 177 ? -0.472 -12.145 -0.669 1.00 98.31 177 MET A CA 1
ATOM 1371 C C . MET A 1 177 ? -1.070 -13.067 0.405 1.00 98.31 177 MET A C 1
ATOM 1373 O O . MET A 1 177 ? -0.839 -14.279 0.370 1.00 98.31 177 MET A O 1
ATOM 1377 N N . ASP A 1 178 ? -1.894 -12.528 1.311 1.00 97.94 178 ASP A N 1
ATOM 1378 C CA . ASP A 1 178 ? -2.620 -13.332 2.301 1.00 97.94 178 ASP A CA 1
ATOM 1379 C C . ASP A 1 178 ? -3.652 -14.241 1.618 1.00 97.94 178 ASP A C 1
ATOM 1381 O O . ASP A 1 178 ? -3.731 -15.429 1.936 1.00 97.94 178 ASP A O 1
ATOM 1385 N N . SER A 1 179 ? -4.381 -13.728 0.618 1.00 97.38 179 SER A N 1
ATOM 1386 C CA . SER A 1 179 ? -5.391 -14.505 -0.117 1.00 97.38 179 SER A CA 1
ATOM 1387 C C . SER A 1 179 ? -4.796 -15.707 -0.862 1.00 97.38 179 SER A C 1
ATOM 1389 O O . SER A 1 179 ? -5.351 -16.805 -0.817 1.00 97.38 179 SER A O 1
ATOM 1391 N N . MET A 1 180 ? -3.623 -15.537 -1.480 1.00 96.94 180 MET A N 1
ATOM 1392 C CA . MET A 1 180 ? -2.912 -16.614 -2.174 1.00 96.94 180 MET A CA 1
ATOM 1393 C C . MET A 1 180 ? -2.052 -17.475 -1.236 1.00 96.94 180 MET A C 1
ATOM 1395 O O . MET A 1 180 ? -1.419 -18.432 -1.692 1.00 96.94 180 MET A O 1
ATOM 1399 N N . ARG A 1 181 ? -2.010 -17.143 0.065 1.00 98.06 181 ARG A N 1
ATOM 1400 C CA . ARG A 1 181 ? -1.176 -17.793 1.087 1.00 98.06 181 ARG A CA 1
ATOM 1401 C C . ARG A 1 181 ? 0.291 -17.869 0.660 1.00 98.06 181 ARG A C 1
ATOM 1403 O O . ARG A 1 181 ? 0.885 -18.953 0.657 1.00 98.06 181 ARG A O 1
ATOM 1410 N N . ARG A 1 182 ? 0.864 -16.742 0.226 1.00 98.06 182 ARG A N 1
ATOM 1411 C CA . ARG A 1 182 ? 2.289 -16.639 -0.131 1.00 98.06 182 ARG A CA 1
ATOM 1412 C C . ARG A 1 182 ? 2.938 -15.393 0.449 1.00 98.06 182 ARG A C 1
ATOM 1414 O O . ARG A 1 182 ? 2.310 -14.346 0.538 1.00 98.06 182 ARG A O 1
ATOM 1421 N N . SER A 1 183 ? 4.217 -15.514 0.783 1.00 98.12 183 SER A N 1
ATOM 1422 C CA . SER A 1 183 ? 5.094 -14.421 1.202 1.00 98.12 183 SER A CA 1
ATOM 1423 C C . SER A 1 183 ? 6.084 -14.055 0.092 1.00 98.12 183 SER A C 1
ATOM 1425 O O . SER A 1 183 ? 6.170 -14.714 -0.945 1.00 98.12 183 SER A O 1
ATOM 1427 N N . GLY A 1 184 ? 6.830 -12.971 0.266 1.00 97.38 184 GLY A N 1
ATOM 1428 C CA . GLY A 1 184 ? 7.702 -12.447 -0.778 1.00 97.38 184 GLY A CA 1
ATOM 1429 C C . GLY A 1 184 ? 8.010 -10.977 -0.563 1.00 97.38 184 GLY A C 1
ATOM 1430 O O . GLY A 1 184 ? 7.818 -10.441 0.524 1.00 97.38 184 GLY A O 1
ATOM 1431 N N . ALA A 1 185 ? 8.434 -10.314 -1.628 1.00 98.31 185 ALA A N 1
ATOM 1432 C CA . ALA A 1 185 ? 8.638 -8.874 -1.668 1.00 98.31 185 ALA A CA 1
ATOM 1433 C C . ALA A 1 185 ? 7.908 -8.255 -2.859 1.00 98.31 185 ALA A C 1
ATOM 1435 O O . ALA A 1 185 ? 7.588 -8.954 -3.819 1.00 98.31 185 ALA A O 1
ATOM 1436 N N . CYS A 1 186 ? 7.671 -6.948 -2.813 1.00 98.69 186 CYS A N 1
ATOM 1437 C CA . CYS A 1 186 ? 6.907 -6.240 -3.827 1.00 98.69 186 CYS A CA 1
ATOM 1438 C C . CYS A 1 186 ? 7.556 -4.911 -4.231 1.00 98.69 186 CYS A C 1
ATOM 1440 O O . CYS A 1 186 ? 7.908 -4.090 -3.385 1.00 98.69 186 CYS A O 1
ATOM 1442 N N . LEU A 1 187 ? 7.641 -4.681 -5.539 1.00 98.75 187 LEU A N 1
ATOM 1443 C CA . LEU A 1 187 ? 7.959 -3.393 -6.143 1.00 98.75 187 LEU A CA 1
ATOM 1444 C C . LEU A 1 187 ? 6.749 -2.896 -6.929 1.00 98.75 187 LEU A C 1
ATOM 1446 O O . LEU A 1 187 ? 6.276 -3.588 -7.824 1.00 98.75 187 LEU A O 1
ATOM 1450 N N . ILE A 1 188 ? 6.285 -1.689 -6.630 1.00 98.75 188 ILE A N 1
ATOM 1451 C CA . ILE A 1 188 ? 5.260 -0.992 -7.402 1.00 98.75 188 ILE A CA 1
ATOM 1452 C C . ILE A 1 188 ? 5.901 0.191 -8.106 1.00 98.75 188 ILE A C 1
ATOM 1454 O O . ILE A 1 188 ? 6.547 1.030 -7.479 1.00 98.75 188 ILE A O 1
ATOM 1458 N N . TRP A 1 189 ? 5.670 0.274 -9.407 1.00 98.38 189 TRP A N 1
ATOM 1459 C CA . TRP A 1 189 ? 5.901 1.469 -10.193 1.00 98.38 189 TRP A CA 1
ATOM 1460 C C . TRP A 1 189 ? 4.559 2.060 -10.609 1.00 98.38 189 TRP A C 1
ATOM 1462 O O . TRP A 1 189 ? 3.734 1.352 -11.186 1.00 98.38 189 TRP A O 1
ATOM 1472 N N . ARG A 1 190 ? 4.350 3.345 -10.335 1.00 96.94 190 ARG A N 1
ATOM 1473 C CA . ARG A 1 190 ? 3.172 4.102 -10.754 1.00 96.94 190 ARG A CA 1
ATOM 1474 C C . ARG A 1 190 ? 3.605 5.267 -11.636 1.00 96.94 190 ARG A C 1
ATOM 1476 O O . ARG A 1 190 ? 4.198 6.219 -11.135 1.00 96.94 190 ARG A O 1
ATOM 1483 N N . ASP A 1 191 ? 3.257 5.223 -12.914 1.00 93.88 191 ASP A N 1
ATOM 1484 C CA . ASP A 1 191 ? 3.298 6.408 -13.768 1.00 93.88 191 ASP A CA 1
ATOM 1485 C C . ASP A 1 191 ? 2.015 7.215 -13.583 1.00 93.88 191 ASP A C 1
ATOM 1487 O O . ASP A 1 191 ? 0.911 6.668 -13.624 1.00 93.88 191 ASP A O 1
ATOM 1491 N N . ILE A 1 192 ? 2.172 8.521 -13.381 1.00 91.75 192 ILE A N 1
ATOM 1492 C CA . ILE A 1 192 ? 1.071 9.479 -13.291 1.00 91.75 192 ILE A CA 1
ATOM 1493 C C . ILE A 1 192 ? 1.128 10.337 -14.550 1.00 91.75 192 ILE A C 1
ATOM 1495 O O . ILE A 1 192 ? 2.041 11.158 -14.723 1.00 91.75 192 ILE A O 1
ATOM 1499 N N . GLY A 1 193 ? 0.190 10.082 -15.457 1.00 87.19 193 GLY A N 1
ATOM 1500 C CA . GLY A 1 193 ? 0.119 10.737 -16.752 1.00 87.19 193 GLY A CA 1
ATOM 1501 C C . GLY A 1 193 ? -0.363 12.194 -16.671 1.00 87.19 193 GLY A C 1
ATOM 1502 O O . GLY A 1 193 ? -0.812 12.662 -15.615 1.00 87.19 193 GLY A O 1
ATOM 1503 N N . PRO A 1 194 ? -0.217 12.956 -17.769 1.00 83.25 194 PRO A N 1
ATOM 1504 C CA . PRO A 1 194 ? -0.540 14.378 -17.799 1.00 83.25 194 PRO A CA 1
ATOM 1505 C C . PRO A 1 194 ? -2.044 14.663 -17.700 1.00 83.25 194 PRO A C 1
ATOM 1507 O O . PRO A 1 194 ? -2.420 15.748 -17.255 1.00 83.25 194 PRO A O 1
ATOM 1510 N N . GLU A 1 195 ? -2.897 13.692 -18.036 1.00 82.31 195 GLU A N 1
ATOM 1511 C CA . GLU A 1 195 ? -4.355 13.826 -18.005 1.00 82.31 195 GLU A CA 1
ATOM 1512 C C . GLU A 1 195 ? -4.932 13.577 -16.600 1.00 82.31 195 GLU A C 1
ATOM 1514 O O . GLU A 1 195 ? -6.137 13.725 -16.376 1.00 82.31 195 GLU A O 1
ATOM 1519 N N . TYR A 1 196 ? -4.097 13.239 -15.607 1.00 80.94 196 TYR A N 1
ATOM 1520 C CA . TYR A 1 196 ? -4.527 13.099 -14.216 1.00 80.94 196 TYR A CA 1
ATOM 1521 C C . TYR A 1 196 ? -4.722 14.465 -13.528 1.00 80.94 196 TYR A C 1
ATOM 1523 O O . TYR A 1 196 ? -3.877 14.964 -12.777 1.00 80.94 196 TYR A O 1
ATOM 1531 N N . TRP A 1 197 ? -5.880 15.081 -13.774 1.00 68.56 197 TRP A N 1
ATOM 1532 C CA . TRP A 1 197 ? -6.225 16.411 -13.256 1.00 68.56 197 TRP A CA 1
ATOM 1533 C C . TRP A 1 197 ? -7.039 16.392 -11.949 1.00 68.56 197 TRP A C 1
ATOM 1535 O O . TRP A 1 197 ? -7.035 17.378 -11.211 1.00 68.56 197 TRP A O 1
ATOM 1545 N N . ALA A 1 198 ? -7.726 15.288 -11.631 1.00 72.06 198 ALA A N 1
ATOM 1546 C CA . ALA A 1 198 ? -8.633 15.203 -10.485 1.00 72.06 198 ALA A CA 1
ATOM 1547 C C . ALA A 1 198 ? -8.012 14.414 -9.312 1.00 72.06 198 ALA A C 1
ATOM 1549 O O . ALA A 1 198 ? -7.849 13.196 -9.417 1.00 72.06 198 ALA A O 1
ATOM 1550 N N . PRO A 1 199 ? -7.711 15.049 -8.161 1.00 69.81 199 PRO A N 1
ATOM 1551 C CA . PRO A 1 199 ? -7.162 14.351 -7.004 1.00 69.81 199 PRO A CA 1
ATOM 1552 C C . PRO A 1 199 ? -8.260 13.548 -6.289 1.00 69.81 199 PRO A C 1
ATOM 1554 O O . PRO A 1 199 ? -8.960 14.050 -5.413 1.00 69.81 199 PRO A O 1
ATOM 1557 N N . VAL A 1 200 ? -8.394 12.270 -6.639 1.00 80.25 200 VAL A N 1
ATOM 1558 C CA . VAL A 1 200 ? -9.382 11.334 -6.055 1.00 80.25 200 VAL A CA 1
ATOM 1559 C C . VAL A 1 200 ? -8.916 10.681 -4.742 1.00 80.25 200 VAL A C 1
ATOM 1561 O O . VAL A 1 200 ? -9.612 9.854 -4.154 1.00 80.25 200 VAL A O 1
ATOM 1564 N N . GLY A 1 201 ? -7.743 11.077 -4.244 1.00 86.94 201 GLY A N 1
ATOM 1565 C CA . GLY A 1 201 ? -7.153 10.561 -3.011 1.00 86.94 201 GLY A CA 1
ATOM 1566 C C . GLY A 1 201 ? -6.546 9.165 -3.164 1.00 86.94 201 GLY A C 1
ATOM 1567 O O . GLY A 1 201 ? -6.381 8.643 -4.263 1.00 86.94 201 GLY A O 1
ATOM 1568 N N . VAL A 1 202 ? -6.177 8.559 -2.036 1.00 91.75 202 VAL A N 1
ATOM 1569 C CA . VAL A 1 202 ? -5.424 7.292 -2.007 1.00 91.75 202 VAL A CA 1
ATOM 1570 C C . VAL A 1 202 ? -6.284 6.055 -2.293 1.00 91.75 202 VAL A C 1
ATOM 1572 O O . VAL A 1 202 ? -5.751 4.998 -2.619 1.00 91.75 202 VAL A O 1
ATOM 1575 N N . TRP A 1 203 ? -7.615 6.196 -2.249 1.00 91.19 203 TRP A N 1
ATOM 1576 C CA . TRP A 1 203 ? -8.554 5.134 -2.623 1.00 91.19 203 TRP A CA 1
ATOM 1577 C C . TRP A 1 203 ? -8.299 4.620 -4.045 1.00 91.19 203 TRP A C 1
ATOM 1579 O O . TRP A 1 203 ? -8.251 3.413 -4.252 1.00 91.19 203 TRP A O 1
ATOM 1589 N N . LEU A 1 204 ? -8.028 5.533 -4.986 1.00 93.94 204 LEU A N 1
ATOM 1590 C CA . LEU A 1 204 ? -7.607 5.229 -6.356 1.00 93.94 204 LEU A CA 1
ATOM 1591 C C . LEU A 1 204 ? -6.509 4.169 -6.405 1.00 93.94 204 LEU A C 1
ATOM 1593 O O . LEU A 1 204 ? -6.565 3.229 -7.190 1.00 93.94 204 LEU A O 1
ATOM 1597 N N . ILE A 1 205 ? -5.494 4.354 -5.570 1.00 95.69 205 ILE A N 1
ATOM 1598 C CA . ILE A 1 205 ? -4.286 3.540 -5.553 1.00 95.69 205 ILE A CA 1
ATOM 1599 C C . ILE A 1 205 ? -4.629 2.157 -5.015 1.00 95.69 205 ILE A C 1
ATOM 1601 O O . ILE A 1 205 ? -4.295 1.157 -5.643 1.00 95.69 205 ILE A O 1
ATOM 1605 N N . ARG A 1 206 ? -5.339 2.109 -3.880 1.00 95.12 206 ARG A N 1
ATOM 1606 C CA . ARG A 1 206 ? -5.769 0.853 -3.260 1.00 95.12 206 ARG A CA 1
ATOM 1607 C C . ARG A 1 206 ? -6.629 0.030 -4.213 1.00 95.12 206 ARG A C 1
ATOM 1609 O O . ARG A 1 206 ? -6.360 -1.153 -4.397 1.00 95.12 206 ARG A O 1
ATOM 1616 N N . GLU A 1 207 ? -7.612 0.659 -4.851 1.00 95.62 207 GLU A N 1
ATOM 1617 C CA . GLU A 1 207 ? -8.512 -0.038 -5.767 1.00 95.62 207 GLU A CA 1
ATOM 1618 C C . GLU A 1 207 ? -7.788 -0.475 -7.042 1.00 95.62 207 GLU A C 1
ATOM 1620 O O . GLU A 1 207 ? -7.930 -1.617 -7.456 1.00 95.62 207 GLU A O 1
ATOM 1625 N N . THR A 1 208 ? -6.918 0.365 -7.612 1.00 97.06 208 THR A N 1
ATOM 1626 C CA . THR A 1 208 ? -6.148 -0.016 -8.809 1.00 97.06 208 THR A CA 1
ATOM 1627 C C . THR A 1 208 ? -5.197 -1.182 -8.526 1.00 97.06 208 THR A C 1
ATOM 1629 O O . THR A 1 208 ? -5.062 -2.077 -9.358 1.00 97.06 208 THR A O 1
ATOM 1632 N N . VAL A 1 209 ? -4.569 -1.224 -7.342 1.00 98.31 209 VAL A N 1
ATOM 1633 C CA . VAL A 1 209 ? -3.748 -2.369 -6.912 1.00 98.31 209 VAL A CA 1
ATOM 1634 C C . VAL A 1 209 ? -4.603 -3.628 -6.747 1.00 98.31 209 VAL A C 1
ATOM 1636 O O . VAL A 1 209 ? -4.214 -4.681 -7.247 1.00 98.31 209 VAL A O 1
ATOM 1639 N N . ARG A 1 210 ? -5.771 -3.536 -6.097 1.00 97.56 210 ARG A N 1
ATOM 1640 C CA . ARG A 1 210 ? -6.705 -4.669 -5.955 1.00 97.56 210 ARG A CA 1
ATOM 1641 C C . ARG A 1 210 ? -7.162 -5.194 -7.317 1.00 97.56 210 ARG A C 1
ATOM 1643 O O . ARG A 1 210 ? -7.125 -6.400 -7.540 1.00 97.56 210 ARG A O 1
ATOM 1650 N N . GLU A 1 211 ? -7.539 -4.308 -8.234 1.00 97.19 211 GLU A N 1
ATOM 1651 C CA . GLU A 1 211 ? -7.941 -4.671 -9.597 1.00 97.19 211 GLU A CA 1
ATOM 1652 C C . GLU A 1 211 ? -6.798 -5.334 -10.375 1.00 97.19 211 GLU A C 1
ATOM 1654 O O . GLU A 1 211 ? -7.005 -6.384 -10.982 1.00 97.19 211 GLU A O 1
ATOM 1659 N N . ALA A 1 212 ? -5.575 -4.794 -10.296 1.00 97.88 212 ALA A N 1
ATOM 1660 C CA . ALA A 1 212 ? -4.399 -5.412 -10.911 1.00 97.88 212 ALA A CA 1
ATOM 1661 C C . ALA A 1 212 ? -4.199 -6.855 -10.422 1.00 97.88 212 ALA A C 1
ATOM 1663 O O . ALA A 1 212 ? -3.958 -7.759 -11.221 1.00 97.88 212 ALA A O 1
ATOM 1664 N N . MET A 1 213 ? -4.331 -7.067 -9.111 1.00 97.06 213 MET A N 1
ATOM 1665 C CA . MET A 1 213 ? -4.088 -8.346 -8.441 1.00 97.06 213 MET A CA 1
ATOM 1666 C C . MET A 1 213 ? -5.193 -9.389 -8.662 1.00 97.06 213 MET A C 1
ATOM 1668 O O . MET A 1 213 ? -4.918 -10.586 -8.591 1.00 97.06 213 MET A O 1
ATOM 1672 N N . LYS A 1 214 ? -6.421 -8.965 -8.994 1.00 95.69 214 LYS A N 1
ATOM 1673 C CA . LYS A 1 214 ? -7.486 -9.865 -9.480 1.00 95.69 214 LYS A CA 1
ATOM 1674 C C . LYS A 1 214 ? -7.170 -10.439 -10.867 1.00 95.69 214 LYS A C 1
ATOM 1676 O O . LYS A 1 214 ? -7.712 -11.479 -11.241 1.00 95.69 214 LYS A O 1
ATOM 1681 N N . GLY A 1 215 ? -6.329 -9.753 -11.642 1.00 93.25 215 GLY A N 1
ATOM 1682 C CA . GLY A 1 215 ? -5.904 -10.170 -12.973 1.00 93.25 215 GLY A CA 1
ATOM 1683 C C . GLY A 1 215 ? -4.940 -11.362 -12.974 1.00 93.25 215 GLY A C 1
ATOM 1684 O O . GLY A 1 215 ? -4.407 -11.789 -11.952 1.00 93.25 215 GLY A O 1
ATOM 1685 N N . THR A 1 216 ? -4.677 -11.908 -14.163 1.00 94.12 216 THR A N 1
ATOM 1686 C CA . THR A 1 216 ? -3.666 -12.963 -14.332 1.00 94.12 216 THR A CA 1
ATOM 1687 C C . THR A 1 216 ? -2.271 -12.351 -14.426 1.00 94.12 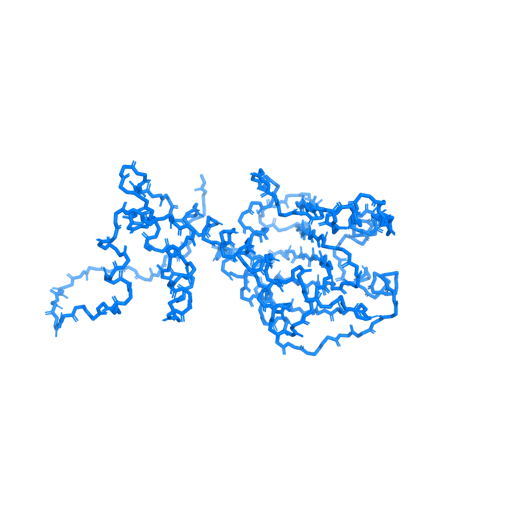216 THR A C 1
ATOM 1689 O O . THR A 1 216 ? -1.985 -11.593 -15.353 1.00 94.12 216 THR A O 1
ATOM 1692 N N . ALA A 1 217 ? -1.386 -12.716 -13.499 1.00 97.25 217 ALA A N 1
ATOM 1693 C CA . ALA A 1 217 ? -0.001 -12.260 -13.517 1.00 97.25 217 ALA A CA 1
ATOM 1694 C C . ALA A 1 217 ? 0.800 -12.872 -14.672 1.00 97.25 217 ALA A C 1
ATOM 1696 O O . ALA A 1 217 ? 0.694 -14.065 -14.974 1.00 97.25 217 ALA A O 1
ATOM 1697 N N . ARG A 1 218 ? 1.715 -12.082 -15.237 1.00 98.44 218 ARG A N 1
ATOM 1698 C CA . ARG A 1 218 ? 2.785 -12.601 -16.092 1.00 98.44 218 ARG A CA 1
ATOM 1699 C C . ARG A 1 218 ? 3.916 -13.141 -15.220 1.00 98.44 218 ARG A C 1
ATOM 1701 O O . ARG A 1 218 ? 4.404 -12.441 -14.336 1.00 98.44 218 ARG A O 1
ATOM 1708 N N . GLN A 1 219 ? 4.346 -14.371 -15.484 1.00 98.44 219 GLN A N 1
ATOM 1709 C CA . GLN A 1 219 ? 5.381 -15.043 -14.696 1.00 98.44 219 GLN A CA 1
ATOM 1710 C C . GLN A 1 219 ? 6.769 -14.905 -15.326 1.00 98.44 219 GLN A C 1
ATOM 1712 O O . GLN A 1 219 ? 6.915 -14.936 -16.549 1.00 98.44 219 GLN A O 1
ATOM 1717 N N . PHE A 1 220 ? 7.786 -14.798 -14.476 1.00 98.50 220 PHE A N 1
ATOM 1718 C CA . PHE A 1 220 ? 9.196 -14.728 -14.847 1.00 98.50 220 PHE A CA 1
ATOM 1719 C C . PHE A 1 220 ? 10.054 -15.545 -13.877 1.00 98.50 220 PHE A C 1
ATOM 1721 O O . PHE A 1 220 ? 9.728 -15.688 -12.696 1.00 98.50 220 PHE A O 1
ATOM 1728 N N . ASP A 1 221 ? 11.209 -16.013 -14.351 1.00 97.25 221 ASP A N 1
ATOM 1729 C CA . ASP A 1 221 ? 12.152 -16.778 -13.525 1.00 97.25 221 ASP A CA 1
ATOM 1730 C C . ASP A 1 221 ? 13.045 -15.881 -12.659 1.00 97.25 221 ASP A C 1
ATOM 1732 O O . ASP A 1 221 ? 13.654 -16.332 -11.689 1.00 97.25 221 ASP A O 1
ATOM 1736 N N . SER A 1 222 ? 13.159 -14.595 -12.999 1.00 96.81 222 SER A N 1
ATOM 1737 C CA . SER A 1 222 ? 14.026 -13.667 -12.275 1.00 96.81 222 SER A CA 1
ATOM 1738 C C . SER A 1 222 ? 13.508 -12.236 -12.286 1.00 96.81 222 SER A C 1
ATOM 1740 O O . SER A 1 222 ? 12.847 -11.797 -13.229 1.00 96.81 222 SER A O 1
ATOM 1742 N N . LEU A 1 223 ? 13.905 -11.470 -11.263 1.00 97.12 223 LEU A N 1
ATOM 1743 C CA . LEU A 1 223 ? 13.622 -10.036 -11.194 1.00 97.12 223 LEU A CA 1
ATOM 1744 C C . LEU A 1 223 ? 14.205 -9.307 -12.412 1.00 97.12 223 LEU A C 1
ATOM 1746 O O . LEU A 1 223 ? 13.561 -8.428 -12.966 1.00 97.12 223 LEU A O 1
ATOM 1750 N N . LYS A 1 224 ? 15.384 -9.721 -12.894 1.00 97.06 224 LYS A N 1
ATOM 1751 C CA . LYS A 1 224 ? 16.010 -9.143 -14.090 1.00 97.06 224 LYS A CA 1
ATOM 1752 C C . LYS A 1 224 ? 15.116 -9.264 -15.329 1.00 97.06 224 LYS A C 1
ATOM 1754 O O . LYS A 1 224 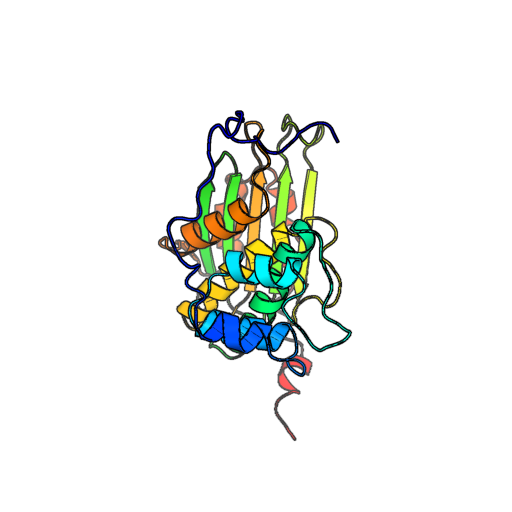? 14.973 -8.294 -16.065 1.00 97.06 224 LYS A O 1
ATOM 1759 N N . GLN A 1 225 ? 14.504 -10.428 -15.559 1.00 98.38 225 GLN A N 1
ATOM 1760 C CA . GLN A 1 225 ? 13.580 -10.618 -16.683 1.00 98.38 225 GLN A CA 1
ATOM 1761 C C . GLN A 1 225 ? 12.320 -9.755 -16.532 1.00 98.38 225 GLN A C 1
ATOM 1763 O O . GLN A 1 225 ? 11.923 -9.101 -17.495 1.00 98.38 225 GLN A O 1
ATOM 1768 N N . ALA A 1 226 ? 11.744 -9.694 -15.328 1.00 98.44 226 ALA A N 1
ATOM 1769 C CA . ALA A 1 226 ? 10.591 -8.840 -15.048 1.00 98.44 226 ALA A CA 1
ATOM 1770 C C . ALA A 1 226 ? 10.908 -7.349 -15.269 1.00 98.44 226 ALA A C 1
ATOM 1772 O O . ALA A 1 226 ? 10.145 -6.650 -15.927 1.00 98.44 226 ALA A O 1
ATOM 1773 N N . ILE A 1 227 ? 12.070 -6.864 -14.816 1.00 98.38 227 ILE A N 1
ATOM 1774 C CA . ILE A 1 227 ? 12.516 -5.479 -15.047 1.00 98.38 227 ILE A CA 1
ATOM 1775 C C . ILE A 1 227 ? 12.784 -5.212 -16.530 1.00 98.38 227 ILE A C 1
ATOM 1777 O O . ILE A 1 227 ? 12.432 -4.148 -17.034 1.00 98.38 227 ILE A O 1
ATOM 1781 N N . ASN A 1 228 ? 13.356 -6.163 -17.270 1.00 98.25 228 ASN A N 1
ATOM 1782 C CA . ASN A 1 228 ? 13.518 -6.022 -18.719 1.00 98.25 228 ASN A CA 1
ATOM 1783 C C . ASN A 1 228 ? 12.167 -5.933 -19.442 1.00 98.25 228 ASN A C 1
ATOM 1785 O O . ASN A 1 228 ? 12.058 -5.207 -20.426 1.00 98.25 228 ASN A O 1
ATOM 1789 N N . TYR A 1 229 ? 11.140 -6.628 -18.944 1.00 98.50 229 TYR A N 1
ATOM 1790 C CA . TYR A 1 229 ? 9.776 -6.510 -19.451 1.00 98.50 229 TYR A CA 1
ATOM 1791 C C . TYR A 1 229 ? 9.135 -5.163 -19.083 1.00 98.50 229 TYR A C 1
ATOM 1793 O O . TYR A 1 229 ? 8.594 -4.495 -19.960 1.00 98.50 229 TYR A O 1
ATOM 1801 N N . VAL A 1 230 ? 9.219 -4.727 -17.825 1.00 98.19 230 VAL A N 1
ATOM 1802 C CA . VAL A 1 230 ? 8.547 -3.502 -17.353 1.00 98.19 230 VAL A CA 1
ATOM 1803 C C . VAL A 1 230 ? 9.263 -2.228 -17.811 1.00 98.19 230 VAL A C 1
ATOM 1805 O O . VAL A 1 230 ? 8.606 -1.276 -18.207 1.00 98.19 230 VAL A O 1
ATOM 1808 N N . SER A 1 231 ? 10.599 -2.194 -17.833 1.00 97.06 231 SER A N 1
ATOM 1809 C CA . SER A 1 231 ? 11.355 -0.963 -18.121 1.00 97.06 231 SER A CA 1
ATOM 1810 C C . SER A 1 231 ? 10.971 -0.222 -19.416 1.00 97.06 231 SER A C 1
ATOM 1812 O O . SER A 1 231 ? 10.787 0.984 -19.334 1.00 97.06 231 SER A O 1
ATOM 1814 N N . PRO A 1 232 ? 10.774 -0.849 -20.593 1.00 96.50 232 PRO A N 1
ATOM 1815 C CA . PRO A 1 232 ? 10.347 -0.110 -21.789 1.00 96.50 232 PRO A CA 1
ATOM 1816 C C . PRO A 1 232 ? 8.902 0.423 -21.728 1.00 96.50 232 PRO A C 1
ATOM 1818 O O . PRO A 1 232 ? 8.484 1.099 -22.662 1.00 96.50 232 PRO A O 1
ATOM 1821 N N . ARG A 1 233 ? 8.128 0.085 -20.688 1.00 95.31 233 ARG A N 1
ATOM 1822 C CA . ARG A 1 233 ? 6.716 0.466 -20.516 1.00 95.31 233 ARG A CA 1
ATOM 1823 C C . ARG A 1 233 ? 6.516 1.601 -19.511 1.00 95.31 233 ARG A C 1
ATOM 1825 O O . ARG A 1 233 ? 5.399 2.086 -19.404 1.00 95.31 233 ARG A O 1
ATOM 1832 N N . VAL A 1 234 ? 7.573 2.013 -18.806 1.00 94.81 234 VAL A N 1
ATOM 1833 C CA . VAL A 1 234 ? 7.498 3.063 -17.783 1.00 94.81 234 VAL A CA 1
ATOM 1834 C C . VAL A 1 234 ? 8.088 4.384 -18.257 1.00 94.81 234 VAL A C 1
ATOM 1836 O O . VAL A 1 234 ? 8.977 4.406 -19.111 1.00 94.81 234 VAL A O 1
ATOM 1839 N N . SER A 1 235 ? 7.653 5.491 -17.655 1.00 92.12 235 SER A N 1
ATOM 1840 C CA . SER A 1 235 ? 8.107 6.837 -18.029 1.00 92.12 235 SER A CA 1
ATOM 1841 C C . SER A 1 235 ? 9.578 7.135 -17.692 1.00 92.12 235 SER A C 1
ATOM 1843 O O . SER A 1 235 ? 10.205 7.953 -18.367 1.00 92.12 235 SER A O 1
ATOM 1845 N N . ALA A 1 236 ? 10.148 6.466 -16.682 1.00 92.69 236 ALA A N 1
ATOM 1846 C CA . ALA A 1 236 ? 11.533 6.650 -16.239 1.00 92.69 236 ALA A CA 1
ATOM 1847 C C . ALA A 1 236 ? 12.251 5.292 -16.031 1.00 92.69 236 ALA A C 1
ATOM 1849 O O . ALA A 1 236 ? 12.449 4.836 -14.900 1.00 92.69 236 ALA A O 1
ATOM 1850 N N . PRO A 1 237 ? 12.650 4.605 -17.123 1.00 94.00 237 PRO A N 1
ATOM 1851 C CA . PRO A 1 237 ? 13.223 3.256 -17.067 1.00 94.00 237 PRO A CA 1
ATOM 1852 C C . PRO A 1 237 ? 14.520 3.156 -16.265 1.00 94.00 237 PRO A C 1
ATOM 1854 O O . PRO A 1 237 ? 14.776 2.130 -15.629 1.00 94.00 237 PRO A O 1
ATOM 1857 N N . ASP A 1 238 ? 15.359 4.188 -16.313 1.00 93.25 238 ASP A N 1
ATOM 1858 C CA . ASP A 1 238 ? 16.647 4.167 -15.627 1.00 93.25 238 ASP A CA 1
ATOM 1859 C C . ASP A 1 238 ? 16.482 4.323 -14.117 1.00 93.25 238 ASP A C 1
ATOM 1861 O O . ASP A 1 238 ? 17.175 3.629 -13.375 1.00 93.25 238 ASP A O 1
ATOM 1865 N N . ASP A 1 239 ? 15.522 5.122 -13.648 1.00 94.94 239 ASP A N 1
ATOM 1866 C CA . ASP A 1 239 ? 15.143 5.190 -12.234 1.00 94.94 239 ASP A CA 1
ATOM 1867 C C . ASP A 1 239 ? 14.602 3.846 -11.732 1.00 94.94 239 ASP A C 1
ATOM 1869 O O . ASP A 1 239 ? 15.025 3.371 -10.677 1.00 94.94 239 ASP A O 1
ATOM 1873 N N . LEU A 1 240 ? 13.753 3.163 -12.515 1.00 96.06 240 LEU A N 1
ATOM 1874 C CA . LEU A 1 240 ? 13.280 1.814 -12.179 1.00 96.06 240 LEU A CA 1
ATOM 1875 C C . LEU A 1 240 ? 14.453 0.836 -12.014 1.00 96.06 240 LEU A C 1
ATOM 1877 O O . LEU A 1 240 ? 14.557 0.154 -10.990 1.00 96.06 240 LEU A O 1
ATOM 1881 N N . ARG A 1 241 ? 15.360 0.780 -13.000 1.00 95.75 241 ARG A N 1
ATOM 1882 C CA . ARG A 1 241 ? 16.548 -0.098 -12.977 1.00 95.75 241 ARG A CA 1
ATOM 1883 C C . ARG A 1 241 ? 17.500 0.238 -11.834 1.00 95.75 241 ARG A C 1
ATOM 1885 O O . ARG A 1 241 ? 18.156 -0.654 -11.302 1.00 95.75 241 ARG A O 1
ATOM 1892 N N . ASN A 1 242 ? 17.590 1.515 -11.472 1.00 94.94 242 ASN A N 1
ATOM 1893 C CA . ASN A 1 242 ? 18.476 2.004 -10.424 1.00 94.94 242 ASN A CA 1
ATOM 1894 C C . ASN A 1 242 ? 17.837 2.065 -9.036 1.00 94.94 242 ASN A C 1
ATOM 1896 O O . ASN A 1 242 ? 18.540 2.424 -8.086 1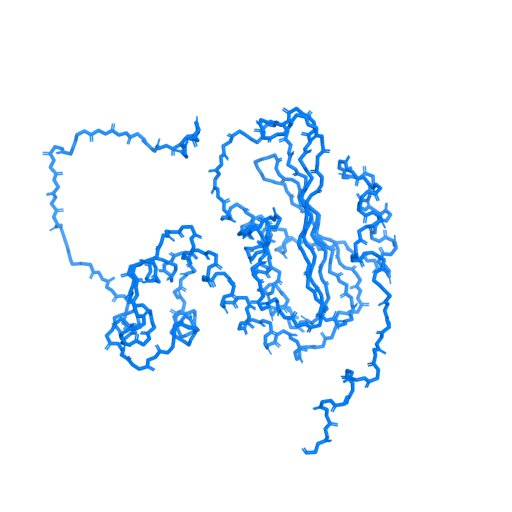.00 94.94 242 ASN A O 1
ATOM 1900 N N . SER A 1 243 ? 16.558 1.707 -8.926 1.00 96.19 243 SER A N 1
ATOM 1901 C CA . SER A 1 243 ? 15.797 1.745 -7.687 1.00 96.19 243 SER A CA 1
ATOM 1902 C C . SER A 1 243 ? 16.418 0.869 -6.601 1.00 96.19 243 SER A C 1
ATOM 1904 O O . SER A 1 243 ? 17.057 -0.154 -6.877 1.00 96.19 243 SER A O 1
ATOM 1906 N N . TRP A 1 244 ? 16.188 1.251 -5.341 1.00 96.62 244 TRP A N 1
ATOM 1907 C CA . TRP A 1 244 ? 16.645 0.484 -4.180 1.00 96.62 244 TRP A CA 1
ATOM 1908 C C . TRP A 1 244 ? 16.258 -0.996 -4.287 1.00 96.62 244 TRP A C 1
ATOM 1910 O O . TRP A 1 244 ? 17.110 -1.864 -4.137 1.00 96.62 244 TRP A O 1
ATOM 1920 N N . PHE A 1 245 ? 15.002 -1.283 -4.640 1.00 97.25 245 PHE A N 1
ATOM 1921 C CA . PHE A 1 245 ? 14.489 -2.652 -4.702 1.00 97.25 245 PHE A CA 1
ATOM 1922 C C . PHE A 1 245 ? 15.210 -3.520 -5.739 1.00 97.25 245 PHE A C 1
ATOM 1924 O O . PHE A 1 245 ? 15.459 -4.693 -5.486 1.00 97.25 245 PHE A O 1
ATOM 1931 N N . VAL A 1 246 ? 15.569 -2.960 -6.899 1.00 96.19 246 VAL A N 1
ATOM 1932 C CA . VAL A 1 246 ? 16.291 -3.704 -7.947 1.00 96.19 246 VAL A CA 1
ATOM 1933 C C . VAL A 1 246 ? 17.753 -3.924 -7.566 1.00 96.19 246 VAL A C 1
ATOM 1935 O O . VAL A 1 246 ? 18.323 -4.967 -7.886 1.00 96.19 246 VAL A O 1
ATOM 1938 N N . LYS A 1 247 ? 18.355 -2.965 -6.856 1.00 94.19 247 LYS A N 1
ATOM 1939 C CA . LYS A 1 247 ? 19.739 -3.053 -6.372 1.00 94.19 247 LYS A CA 1
ATOM 1940 C C . LYS A 1 247 ? 19.889 -3.844 -5.077 1.00 94.19 247 LYS A C 1
ATOM 1942 O O . LYS A 1 247 ? 21.016 -4.184 -4.718 1.00 94.19 247 LYS A O 1
ATOM 1947 N N . ARG A 1 248 ? 18.793 -4.130 -4.367 1.00 87.56 248 ARG A N 1
ATOM 1948 C CA . ARG A 1 248 ? 18.841 -4.859 -3.101 1.00 87.56 248 ARG A CA 1
ATOM 1949 C C . ARG A 1 248 ? 19.414 -6.255 -3.359 1.00 87.56 248 ARG A C 1
ATOM 1951 O O . ARG A 1 248 ? 18.873 -7.045 -4.133 1.00 87.56 248 ARG A O 1
ATOM 1958 N N . GLY A 1 249 ? 20.557 -6.551 -2.749 1.00 66.06 249 GLY A N 1
ATOM 1959 C CA . GLY A 1 249 ? 21.130 -7.890 -2.809 1.00 66.06 249 GLY A CA 1
ATOM 1960 C C . GLY A 1 249 ? 20.189 -8.876 -2.121 1.00 66.06 249 GLY A C 1
ATOM 1961 O O . GLY A 1 249 ? 19.661 -8.577 -1.053 1.00 66.06 249 GLY A O 1
ATOM 1962 N N . ARG A 1 250 ? 20.004 -10.074 -2.687 1.00 60.00 250 ARG A N 1
ATOM 1963 C CA . ARG A 1 250 ? 19.342 -11.209 -2.010 1.00 60.00 250 ARG A CA 1
ATOM 1964 C C . ARG A 1 250 ? 20.240 -11.796 -0.911 1.00 60.00 250 ARG A C 1
ATOM 1966 O O . ARG A 1 250 ? 20.437 -13.005 -0.846 1.00 60.00 250 ARG A O 1
ATOM 1973 N N . GLN A 1 251 ? 20.880 -10.951 -0.110 1.00 46.88 251 GLN A N 1
ATOM 1974 C CA . GLN A 1 251 ? 21.749 -11.419 0.954 1.00 46.88 251 GLN A CA 1
ATOM 1975 C C . GLN A 1 251 ? 20.871 -11.709 2.165 1.00 46.88 251 GLN A C 1
ATOM 1977 O O . GLN A 1 251 ? 20.587 -10.823 2.967 1.00 46.88 251 GLN A O 1
ATOM 1982 N N . THR A 1 252 ? 20.411 -12.955 2.259 1.00 46.50 252 THR A N 1
ATOM 1983 C CA . THR A 1 252 ? 19.863 -13.516 3.493 1.00 46.50 252 THR A CA 1
ATOM 1984 C C . THR A 1 252 ? 20.948 -13.370 4.552 1.00 46.50 252 THR A C 1
ATOM 1986 O O . THR A 1 252 ? 21.961 -14.069 4.523 1.00 46.50 252 THR A O 1
ATOM 1989 N N . ARG A 1 253 ? 20.815 -12.373 5.424 1.00 47.88 253 ARG A N 1
ATOM 1990 C CA . ARG A 1 253 ? 21.735 -12.210 6.543 1.00 47.88 253 ARG A CA 1
ATOM 1991 C C . ARG A 1 253 ? 21.491 -13.361 7.526 1.00 47.88 253 ARG A C 1
ATOM 1993 O O . ARG A 1 253 ? 20.360 -13.809 7.699 1.00 47.88 253 ARG A O 1
ATOM 2000 N N . LEU A 1 254 ? 22.560 -13.873 8.137 1.00 48.34 254 LEU A N 1
ATOM 2001 C CA . LEU A 1 254 ? 22.513 -14.987 9.100 1.00 48.34 254 LEU A CA 1
ATOM 2002 C C . LEU A 1 254 ? 21.584 -14.709 10.300 1.00 48.34 254 LEU A C 1
ATOM 2004 O O . LEU A 1 254 ? 21.044 -15.641 10.883 1.00 48.34 254 LEU A O 1
ATOM 2008 N N . ASP A 1 255 ? 21.355 -13.436 10.627 1.00 54.88 255 ASP A N 1
ATOM 2009 C CA . ASP A 1 255 ? 20.425 -12.974 11.666 1.00 54.88 255 ASP A CA 1
ATOM 2010 C C . ASP A 1 255 ? 18.946 -13.283 11.358 1.00 54.88 255 ASP A C 1
ATOM 2012 O O . ASP A 1 255 ? 18.156 -13.423 12.287 1.00 54.88 255 ASP A O 1
ATOM 2016 N N . SER A 1 256 ? 18.570 -13.476 10.088 1.00 53.09 256 SER A N 1
ATOM 2017 C CA . SER A 1 256 ? 17.213 -13.896 9.699 1.00 53.09 256 SER A CA 1
ATOM 2018 C C . SER A 1 256 ? 16.875 -15.342 10.085 1.00 53.09 256 SER A C 1
ATOM 2020 O O . SER A 1 256 ? 15.701 -15.696 10.114 1.00 53.09 256 SER A O 1
ATOM 2022 N N . PHE A 1 257 ? 17.880 -16.155 10.432 1.00 52.59 257 PHE A N 1
ATOM 2023 C CA . PHE A 1 257 ? 17.703 -17.500 10.992 1.00 52.59 257 PHE A CA 1
ATOM 2024 C C . PHE A 1 257 ? 17.763 -17.523 12.528 1.00 52.59 257 PHE A C 1
ATOM 2026 O O . PHE A 1 257 ? 17.426 -18.532 13.136 1.00 52.59 257 PHE A O 1
ATOM 2033 N N . ALA A 1 258 ? 18.185 -16.433 13.176 1.00 45.81 258 ALA A N 1
ATOM 2034 C CA . ALA A 1 258 ? 18.441 -16.412 14.618 1.00 45.81 258 ALA A CA 1
ATOM 2035 C C . ALA A 1 258 ? 17.185 -16.160 15.478 1.00 45.81 258 ALA A C 1
ATOM 2037 O O . ALA A 1 258 ? 17.284 -16.119 16.700 1.00 45.81 258 ALA A O 1
ATOM 2038 N N . SER A 1 259 ? 16.008 -15.985 14.867 1.00 45.22 259 SER A N 1
ATOM 2039 C CA . SER A 1 259 ? 14.728 -15.881 15.585 1.00 45.22 259 SER A CA 1
ATOM 2040 C C . SER A 1 259 ? 14.036 -17.228 15.830 1.00 45.22 259 SER A C 1
ATOM 2042 O O . SER A 1 259 ? 12.999 -17.253 16.487 1.00 45.22 259 SER A O 1
ATOM 2044 N N . GLU A 1 260 ? 14.608 -18.340 15.361 1.00 44.75 260 GLU A N 1
ATOM 2045 C CA . GLU A 1 260 ? 14.197 -19.690 15.756 1.00 44.75 260 GLU A CA 1
ATOM 2046 C C . GLU A 1 260 ? 15.252 -20.299 16.696 1.00 44.75 260 GLU A C 1
ATOM 2048 O O . GLU A 1 260 ? 16.226 -20.901 16.252 1.00 44.75 260 GLU A O 1
ATOM 2053 N N . GLY A 1 261 ? 15.059 -20.136 18.010 1.00 38.62 261 GLY A N 1
ATOM 2054 C CA . GLY A 1 261 ? 15.751 -20.935 19.031 1.00 38.62 261 GLY A CA 1
ATOM 2055 C C . GLY A 1 261 ? 16.332 -20.144 20.204 1.00 38.62 261 GLY A C 1
ATOM 2056 O O . GLY A 1 261 ? 17.502 -19.773 20.174 1.00 38.62 261 GLY A O 1
ATOM 2057 N N . PHE A 1 262 ? 15.525 -19.883 21.238 1.00 36.78 262 PHE A N 1
ATOM 2058 C CA . PHE A 1 262 ? 15.441 -20.643 22.502 1.00 36.78 262 PHE A CA 1
ATOM 2059 C C . PHE A 1 262 ? 14.350 -20.037 23.395 1.00 36.78 262 PHE A C 1
ATOM 2061 O O . PHE A 1 262 ? 14.269 -18.790 23.464 1.00 36.78 262 PHE A O 1
#

Sequence (262 aa):
DSMSTPLGPSGEVLRAEVIGHASIPRKVDSIANEDDLLAADAMGELTEASIGEAQISRLLSSGLLGREGSKKLVPTRWGITATDDMLGKRLWDRVRDHPSLDKVLVYEATYLDNIFHIILTPGLWAFHMLEAWTRGSVWTGTGKVLGDWEDLKPRTEYAHQITGAYYSARLGVLEHMDSMRRSGACLIWRDIGPEYWAPVGVWLIRETVREAMKGTARQFDSLKQAINYVSPRVSAPDDLRNSWFVKRGRQTRLDSFASEGF

InterPro domains:
  IPR006978 Archaeal Nre, N-terminal [PF04894] (1-140)
  IPR006979 Archaeal Nre, C-terminal [PF04895] (151-257)
  IPR033167 Archaeal Nre [PTHR38136] (2-257)

Secondary structure (DSSP, 8-state):
------PPPP---S-----S-----HHHHHHHT-SS--HHHHHHHHHHTT--HHHHHHHHHTT-SSSTTT-----HHHHHHHHHHHHHHHHHHHHTTSPBPSSEEEEEEEETTEEEEEEEESSS-EEEEEEEEPTT-TT-SS-EEEEEEEESS--SS---SSTHHHHHHHHHHHHHHHHTT-B-EEEEEEEE-TT--S---THHHHHHHHHHHHSPPEEESSHHHHHHHHGGGSS-HHHHHHSHHHH------GGGGTTS--

Radius of gyration: 20.37 Å; chains: 1; bounding box: 60×47×49 Å

Foldseek 3Di:
DPDDFDDDDDDDDPDDDDPDDDDDDPLLVVQLPDAAAAQLVSLVSCVVVVNDLLVSLVCQQCQSGGHPVVRDRDPSQVSSLVSLQSLLQVLCVQLQPFAADQWWWWFWFDDQQKIKIKIWAGAAEKEKEKEWEACQAPVDPDTDIWMDMDGNHDDPDAGDTCGSLRSLLSSLVSVLSVVVRHHTYMYMYIYRDNSNPHCPDNVVNNVRSNVRSVDGIDTDNDPVVVLVVCLVVDPHSVCVCVDPVNPDDSPPDPVVVVVPDD

Organism: NCBI:txid408172